Protein AF-A0ABD5W0Q1-F1 (afdb_monomer_lite)

Organism: NCBI:txid1510225

Structure (mmCIF, N/CA/C/O backbone):
data_AF-A0ABD5W0Q1-F1
#
_entry.id   AF-A0ABD5W0Q1-F1
#
loop_
_atom_site.group_PDB
_atom_site.id
_atom_site.type_symbol
_atom_site.label_atom_id
_atom_site.label_alt_id
_atom_site.label_comp_id
_atom_site.label_asym_id
_atom_site.label_entity_id
_atom_site.label_seq_id
_atom_site.pdbx_PDB_ins_code
_atom_site.Cartn_x
_atom_site.Cartn_y
_atom_site.Cartn_z
_atom_site.occupancy
_atom_site.B_iso_or_equiv
_atom_site.auth_seq_id
_atom_site.auth_comp_id
_atom_site.auth_asym_id
_atom_site.auth_atom_id
_atom_site.pdbx_PDB_model_num
ATOM 1 N N . MET A 1 1 ? -11.198 17.218 -4.254 1.00 59.28 1 MET A N 1
ATOM 2 C CA . MET A 1 1 ? -10.624 15.901 -4.579 1.00 59.28 1 MET A CA 1
ATOM 3 C C . MET A 1 1 ? -10.098 15.373 -3.265 1.00 59.28 1 MET A C 1
ATOM 5 O O . MET A 1 1 ? -9.272 16.059 -2.670 1.00 59.28 1 MET A O 1
ATOM 9 N N . ASP A 1 2 ? -10.682 14.296 -2.746 1.00 80.62 2 ASP A N 1
ATOM 10 C CA . ASP A 1 2 ? -10.322 13.792 -1.420 1.00 80.62 2 ASP A CA 1
ATOM 11 C C . ASP A 1 2 ? -8.892 13.246 -1.419 1.00 80.62 2 ASP A C 1
ATOM 13 O O . ASP A 1 2 ? -8.397 12.740 -2.429 1.00 80.62 2 ASP A O 1
ATOM 17 N N . VAL A 1 3 ? -8.215 13.342 -0.272 1.00 75.88 3 VAL A N 1
ATOM 18 C CA . VAL A 1 3 ? -6.840 12.839 -0.081 1.00 75.88 3 VAL A CA 1
ATOM 19 C C . VAL A 1 3 ? -6.741 11.347 -0.430 1.00 75.88 3 VAL A C 1
ATOM 21 O O . VAL A 1 3 ? -5.709 10.895 -0.934 1.00 75.88 3 VAL A O 1
ATOM 24 N N . ARG A 1 4 ? -7.837 10.603 -0.242 1.00 77.38 4 ARG A N 1
ATOM 25 C CA . ARG A 1 4 ? -8.007 9.208 -0.664 1.00 77.38 4 ARG A CA 1
ATOM 26 C C . ARG A 1 4 ? -7.828 9.035 -2.170 1.00 77.38 4 ARG A C 1
ATOM 28 O O . ARG A 1 4 ? -6.959 8.278 -2.597 1.00 77.38 4 ARG A O 1
ATOM 35 N N . ASP A 1 5 ? -8.608 9.766 -2.963 1.00 81.31 5 ASP A N 1
ATOM 36 C CA . ASP A 1 5 ? -8.630 9.631 -4.422 1.00 81.31 5 ASP A CA 1
ATOM 37 C C . ASP A 1 5 ? -7.262 9.990 -5.024 1.00 81.31 5 ASP A C 1
ATOM 39 O O . ASP A 1 5 ? -6.808 9.365 -5.983 1.00 81.31 5 ASP A O 1
ATOM 43 N N . ILE A 1 6 ? -6.569 10.958 -4.413 1.00 84.00 6 ILE A N 1
ATOM 44 C CA . ILE A 1 6 ? -5.209 11.360 -4.793 1.00 84.00 6 ILE A CA 1
ATOM 45 C C . ILE A 1 6 ? -4.195 10.259 -4.454 1.00 84.00 6 ILE A C 1
ATOM 47 O O . ILE A 1 6 ? -3.320 9.959 -5.264 1.00 84.00 6 ILE A O 1
ATOM 51 N N . SER A 1 7 ? -4.309 9.635 -3.280 1.00 85.38 7 SER A N 1
ATOM 52 C CA . SER A 1 7 ? -3.362 8.620 -2.801 1.00 85.38 7 SER A CA 1
ATOM 53 C C . SER A 1 7 ? -3.496 7.298 -3.564 1.00 85.38 7 SER A C 1
ATOM 55 O O . SER A 1 7 ? -2.510 6.784 -4.095 1.00 85.38 7 SER A O 1
ATOM 57 N N . ALA A 1 8 ? -4.718 6.773 -3.680 1.00 84.81 8 ALA A N 1
ATOM 58 C CA . ALA A 1 8 ? -4.995 5.550 -4.432 1.00 84.81 8 ALA A CA 1
ATOM 59 C C . ALA A 1 8 ? -4.746 5.745 -5.938 1.00 84.81 8 ALA A C 1
ATOM 61 O O . ALA A 1 8 ? -4.097 4.912 -6.577 1.00 84.81 8 ALA A O 1
ATOM 62 N N . GLY A 1 9 ? -5.164 6.895 -6.486 1.00 87.06 9 GLY A N 1
ATOM 63 C CA . GLY A 1 9 ? -4.848 7.290 -7.858 1.00 87.06 9 GLY A CA 1
ATOM 64 C C . GLY A 1 9 ? -3.342 7.431 -8.098 1.00 87.06 9 GLY A C 1
ATOM 65 O O . GLY A 1 9 ? -2.854 7.044 -9.157 1.00 87.06 9 GLY A O 1
ATOM 66 N N . GLY A 1 10 ? -2.587 7.899 -7.101 1.00 88.88 10 GLY A N 1
ATOM 67 C CA . GLY A 1 10 ? -1.128 7.979 -7.144 1.00 88.88 10 GLY A CA 1
ATOM 68 C C . GLY A 1 10 ? -0.456 6.610 -7.268 1.00 88.88 10 GLY A C 1
ATOM 69 O O . GLY A 1 10 ? 0.416 6.442 -8.117 1.00 88.88 10 GLY A O 1
ATOM 70 N N . ILE A 1 11 ? -0.890 5.613 -6.488 1.00 91.81 11 ILE A N 1
ATOM 71 C CA . ILE A 1 11 ? -0.365 4.236 -6.577 1.00 91.81 11 ILE A CA 1
ATOM 72 C C . ILE A 1 11 ? -0.711 3.615 -7.937 1.00 91.81 11 ILE A C 1
ATOM 74 O O . ILE A 1 11 ? 0.157 3.039 -8.594 1.00 91.81 11 ILE A O 1
ATOM 78 N N . MET A 1 12 ? -1.959 3.771 -8.390 1.00 93.12 12 MET A N 1
ATOM 79 C CA . MET A 1 12 ? -2.399 3.272 -9.695 1.00 93.12 12 MET A CA 1
ATOM 80 C C . MET A 1 12 ? -1.607 3.916 -10.842 1.00 93.12 12 MET A C 1
ATOM 82 O O . MET A 1 12 ? -1.119 3.217 -11.731 1.00 93.12 12 MET A O 1
ATOM 86 N N . GLY A 1 13 ? -1.448 5.242 -10.804 1.00 93.50 13 GLY A N 1
ATOM 87 C CA . GLY A 1 13 ? -0.690 6.007 -11.788 1.00 93.50 13 GLY A CA 1
ATOM 88 C C . GLY A 1 13 ? 0.789 5.630 -11.802 1.00 93.50 13 GLY A C 1
ATOM 89 O O . GLY A 1 13 ? 1.353 5.432 -12.875 1.00 93.50 13 GLY A O 1
ATOM 90 N N . ALA A 1 14 ? 1.405 5.447 -10.631 1.00 94.06 14 ALA A N 1
ATOM 91 C CA . ALA A 1 14 ? 2.777 4.959 -10.525 1.00 94.06 14 ALA A CA 1
ATOM 92 C C . ALA A 1 14 ? 2.925 3.553 -11.127 1.00 94.06 14 ALA A C 1
ATOM 94 O O . ALA A 1 14 ? 3.850 3.319 -11.900 1.00 94.06 14 ALA A O 1
ATOM 95 N N . GLY A 1 15 ? 1.986 2.641 -10.846 1.00 94.25 15 GLY A N 1
ATOM 96 C CA . GLY A 1 15 ? 1.948 1.312 -11.463 1.00 94.25 15 GLY A CA 1
ATOM 97 C C . GLY A 1 15 ? 1.867 1.381 -12.989 1.00 94.25 15 GLY A C 1
ATOM 98 O O . GLY A 1 15 ? 2.654 0.733 -13.673 1.00 94.25 15 GLY A O 1
ATOM 99 N N . PHE A 1 16 ? 0.985 2.226 -13.532 1.00 96.56 16 PHE A N 1
ATOM 100 C CA . PHE A 1 16 ? 0.864 2.437 -14.977 1.00 96.56 16 PHE A CA 1
ATOM 101 C C . PHE A 1 16 ? 2.153 2.992 -15.602 1.00 96.56 16 PHE A C 1
ATOM 103 O O . PHE A 1 16 ? 2.620 2.475 -16.616 1.00 96.56 16 PHE A O 1
ATOM 110 N N . VAL A 1 17 ? 2.761 4.009 -14.983 1.00 96.88 17 VAL A N 1
ATOM 111 C CA . VAL A 1 17 ? 4.040 4.573 -15.441 1.00 96.88 17 VAL A CA 1
ATOM 112 C C . VAL A 1 17 ? 5.128 3.502 -15.449 1.00 96.88 17 VAL A C 1
ATOM 114 O O . VAL A 1 17 ? 5.860 3.393 -16.430 1.00 96.88 17 VAL A O 1
ATOM 117 N N . LEU A 1 18 ? 5.207 2.672 -14.405 1.00 95.81 18 LEU A N 1
ATOM 118 C CA . LEU A 1 18 ? 6.163 1.570 -14.354 1.00 95.81 18 LEU A CA 1
ATOM 119 C C . LEU A 1 18 ? 5.901 0.535 -15.454 1.00 95.81 18 LEU A C 1
ATOM 121 O O . LEU A 1 18 ? 6.856 0.126 -16.098 1.00 95.81 18 LEU A O 1
ATOM 125 N N . VAL A 1 19 ? 4.646 0.173 -15.755 1.00 96.94 19 VAL A N 1
ATOM 126 C CA . VAL A 1 19 ? 4.335 -0.727 -16.887 1.00 96.94 19 VAL A CA 1
ATOM 127 C C . VAL A 1 19 ? 4.891 -0.167 -18.198 1.00 96.94 19 VAL A C 1
ATOM 129 O O . VAL A 1 19 ? 5.551 -0.890 -18.942 1.00 96.94 19 VAL A O 1
ATOM 132 N N . VAL A 1 20 ? 4.658 1.120 -18.477 1.00 96.38 20 VAL A N 1
ATOM 133 C CA . VAL A 1 20 ? 5.149 1.763 -19.706 1.00 96.38 20 VAL A CA 1
ATOM 134 C C . VAL A 1 20 ? 6.678 1.778 -19.745 1.00 96.38 20 VAL A C 1
ATOM 136 O O . VAL A 1 20 ? 7.261 1.423 -20.769 1.00 96.38 20 VAL A O 1
ATOM 139 N N . LEU A 1 21 ? 7.329 2.145 -18.637 1.00 94.94 21 LEU A N 1
ATOM 140 C CA . LEU A 1 21 ? 8.790 2.159 -18.538 1.00 94.94 21 LEU A CA 1
ATOM 141 C C . LEU A 1 21 ? 9.389 0.763 -18.729 1.00 94.94 21 LEU A C 1
ATOM 143 O O . LEU A 1 21 ? 10.364 0.629 -19.460 1.00 94.94 21 LEU A O 1
ATOM 147 N N . GLN A 1 22 ? 8.787 -0.264 -18.127 1.00 94.31 22 GLN A N 1
ATOM 148 C CA . GLN A 1 22 ? 9.254 -1.646 -18.217 1.00 94.31 22 GLN A CA 1
ATOM 149 C C . GLN A 1 22 ? 9.121 -2.201 -19.636 1.00 94.31 22 GLN A C 1
ATOM 151 O O . GLN A 1 22 ? 10.045 -2.830 -20.139 1.00 94.31 22 GLN A O 1
ATOM 156 N N . LEU A 1 23 ? 8.015 -1.920 -20.330 1.00 94.38 23 LEU A N 1
ATOM 157 C CA . LEU A 1 23 ? 7.862 -2.315 -21.733 1.00 94.38 23 LEU A CA 1
ATOM 158 C C . LEU A 1 23 ? 8.854 -1.587 -22.644 1.00 94.38 23 LEU A C 1
ATOM 160 O O . LEU A 1 23 ? 9.427 -2.200 -23.539 1.00 94.38 23 LEU A O 1
ATOM 164 N N . PHE A 1 24 ? 9.072 -0.293 -22.411 1.00 93.69 24 PHE A N 1
ATOM 165 C CA . PHE A 1 24 ? 10.030 0.490 -23.185 1.00 93.69 24 PHE A CA 1
ATOM 166 C C . PHE A 1 24 ? 11.466 -0.010 -22.990 1.00 93.69 24 PHE A C 1
ATOM 168 O O . PHE A 1 24 ? 12.176 -0.226 -23.971 1.00 93.69 24 PHE A O 1
ATOM 175 N N . GLN A 1 25 ? 11.870 -0.255 -21.741 1.00 90.19 25 GLN A N 1
ATOM 176 C CA . GLN A 1 25 ? 13.160 -0.862 -21.416 1.00 90.19 25 GLN A CA 1
ATOM 177 C C . GLN A 1 25 ? 13.288 -2.261 -22.019 1.00 90.19 25 GLN A C 1
ATOM 179 O O . GLN A 1 25 ? 14.284 -2.551 -22.673 1.00 90.19 25 GLN A O 1
ATOM 184 N N . GLY A 1 26 ? 12.258 -3.094 -21.881 1.00 89.31 26 GLY A N 1
ATOM 185 C CA . GLY A 1 26 ? 12.253 -4.433 -22.451 1.00 89.31 26 GLY A CA 1
ATOM 186 C C . GLY A 1 26 ? 12.471 -4.434 -23.956 1.00 89.31 26 GLY A C 1
ATOM 187 O O . GLY A 1 26 ? 13.249 -5.240 -24.436 1.00 89.31 26 GLY A O 1
ATOM 188 N N . VAL A 1 27 ? 11.861 -3.503 -24.700 1.00 90.44 27 VAL A N 1
ATOM 189 C CA . VAL A 1 27 ? 12.098 -3.368 -26.148 1.00 90.44 27 VAL A CA 1
ATOM 190 C C . VAL A 1 27 ? 13.530 -2.923 -26.450 1.00 90.44 27 VAL A C 1
ATOM 192 O O . VAL A 1 27 ? 14.158 -3.522 -27.315 1.00 90.44 27 VAL A O 1
ATOM 195 N N . GLN A 1 28 ? 14.071 -1.929 -25.734 1.00 88.75 28 GLN A N 1
ATOM 196 C CA . GLN A 1 28 ? 15.461 -1.485 -25.935 1.00 88.75 28 GLN A CA 1
ATOM 197 C C . GLN A 1 28 ? 16.479 -2.592 -25.664 1.00 88.75 28 GLN A C 1
ATOM 199 O O . GLN A 1 28 ? 17.505 -2.683 -26.330 1.00 88.75 28 GLN A O 1
ATOM 204 N N . GLN A 1 29 ? 16.195 -3.454 -24.693 1.00 84.38 29 GLN A N 1
ATOM 205 C CA . GLN A 1 29 ? 17.081 -4.552 -24.336 1.00 84.38 29 GLN A CA 1
ATOM 206 C C . GLN A 1 29 ? 17.188 -5.614 -25.442 1.00 84.38 29 GLN A C 1
ATOM 208 O O . GLN A 1 29 ? 18.151 -6.379 -25.466 1.00 84.38 29 GLN A O 1
ATOM 213 N N . LEU A 1 30 ? 16.234 -5.646 -26.378 1.00 87.38 30 LEU A N 1
ATOM 214 C CA . LEU A 1 30 ? 16.232 -6.584 -27.497 1.00 87.38 30 LEU A CA 1
ATOM 215 C C . LEU A 1 30 ? 17.135 -6.164 -28.662 1.00 87.38 30 LEU A C 1
ATOM 217 O O . LEU A 1 30 ? 17.409 -7.013 -29.506 1.00 87.38 30 LEU A O 1
ATOM 221 N N . ASP A 1 31 ? 17.646 -4.924 -28.702 1.00 84.00 31 ASP A N 1
ATOM 222 C CA . ASP A 1 31 ? 18.418 -4.374 -29.838 1.00 84.00 31 ASP A CA 1
ATOM 223 C C . ASP A 1 31 ? 19.759 -5.101 -30.126 1.00 84.00 31 ASP A C 1
ATOM 225 O O . ASP A 1 31 ? 20.466 -4.758 -31.073 1.00 84.00 31 ASP A O 1
ATOM 229 N N . GLY A 1 32 ? 20.108 -6.140 -29.357 1.00 78.19 32 GLY A N 1
ATOM 230 C CA . GLY A 1 32 ? 21.285 -6.994 -29.566 1.00 78.19 32 GLY A CA 1
ATOM 231 C C . GLY A 1 32 ? 21.007 -8.499 -29.654 1.00 78.19 32 GLY A C 1
ATOM 232 O O . GLY A 1 32 ? 21.962 -9.274 -29.704 1.00 78.19 32 GLY A O 1
ATOM 233 N N . PHE A 1 33 ? 19.741 -8.932 -29.657 1.00 85.81 33 PHE A N 1
ATOM 234 C CA . PHE A 1 33 ? 19.365 -10.351 -29.635 1.00 85.81 33 PHE A CA 1
ATOM 235 C C . PHE A 1 33 ? 18.536 -10.742 -30.861 1.00 85.81 33 PHE A C 1
ATOM 237 O O . PHE A 1 33 ? 17.635 -10.021 -31.281 1.00 85.81 33 PHE A O 1
ATOM 244 N N . GLU A 1 34 ? 18.793 -11.931 -31.408 1.00 88.12 34 GLU A N 1
ATOM 245 C CA . GLU A 1 34 ? 18.068 -12.471 -32.561 1.00 88.12 34 GLU A CA 1
ATOM 246 C C . GLU A 1 34 ? 17.470 -13.854 -32.256 1.00 88.12 34 GLU A C 1
ATOM 248 O O . GLU A 1 34 ? 17.936 -14.594 -31.389 1.00 88.12 34 GLU A O 1
ATOM 253 N N . GLY A 1 35 ? 16.425 -14.232 -32.998 1.00 87.62 35 GLY A N 1
ATOM 254 C CA . GLY A 1 35 ? 15.850 -15.577 -32.940 1.00 87.62 35 GLY A CA 1
ATOM 255 C C . GLY A 1 35 ? 15.263 -15.943 -31.572 1.00 87.62 35 GLY A C 1
ATOM 256 O O . GLY A 1 35 ? 14.443 -15.213 -31.018 1.00 87.62 35 GLY A O 1
ATOM 257 N N . THR A 1 36 ? 15.631 -17.114 -31.047 1.00 88.88 36 THR A N 1
ATOM 258 C CA . THR A 1 36 ? 15.076 -17.655 -29.793 1.00 88.88 36 THR A CA 1
ATOM 259 C C . THR A 1 36 ? 15.498 -16.852 -28.561 1.00 88.88 36 THR A C 1
ATOM 261 O O . THR A 1 36 ? 14.708 -16.729 -27.624 1.00 88.88 36 THR A O 1
ATOM 264 N N . ASP A 1 37 ? 16.699 -16.270 -28.570 1.00 87.62 37 ASP A N 1
ATOM 265 C CA . ASP A 1 37 ? 17.251 -15.548 -27.417 1.00 87.62 37 ASP A CA 1
ATOM 266 C C . ASP A 1 37 ? 16.431 -14.295 -27.090 1.00 87.62 37 ASP A C 1
ATOM 268 O O . ASP A 1 37 ? 16.224 -13.986 -25.919 1.00 87.62 37 ASP A O 1
ATOM 272 N N . LEU A 1 38 ? 15.846 -13.653 -28.107 1.00 89.88 38 LEU A N 1
ATOM 273 C CA . LEU A 1 38 ? 14.935 -12.515 -27.950 1.00 89.88 38 LEU A CA 1
ATOM 274 C C . LEU A 1 38 ? 13.750 -12.857 -27.036 1.00 89.88 38 LEU A C 1
ATOM 276 O O . LEU A 1 38 ? 13.422 -12.106 -26.116 1.00 89.88 38 LEU A O 1
ATOM 280 N N . TYR A 1 39 ? 13.118 -14.013 -27.258 1.00 88.88 39 TYR A N 1
ATOM 281 C CA . TYR A 1 39 ? 11.972 -14.438 -26.454 1.00 88.88 39 TYR A CA 1
ATOM 282 C C . TYR A 1 39 ? 12.376 -14.780 -25.021 1.00 88.88 39 TYR A C 1
ATOM 284 O O . TYR A 1 39 ? 11.622 -14.489 -24.093 1.00 88.88 39 TYR A O 1
ATOM 292 N N . VAL A 1 40 ? 13.552 -15.386 -24.834 1.00 90.88 40 VAL A N 1
ATOM 293 C CA . VAL A 1 40 ? 14.053 -15.766 -23.507 1.00 90.88 40 VAL A CA 1
ATOM 294 C C . VAL A 1 40 ? 14.403 -14.525 -22.690 1.00 90.88 40 VAL A C 1
ATOM 296 O O . VAL A 1 40 ? 13.935 -14.408 -21.559 1.00 90.88 40 VAL A O 1
ATOM 299 N N . VAL A 1 41 ? 15.152 -13.579 -23.265 1.00 89.00 41 VAL A N 1
ATOM 300 C CA . VAL A 1 41 ? 15.537 -12.328 -22.591 1.00 89.00 41 VAL A CA 1
ATOM 301 C C . VAL A 1 41 ? 14.295 -11.538 -22.191 1.00 89.00 41 VAL A C 1
ATOM 303 O O . VAL A 1 41 ? 14.140 -11.197 -21.022 1.00 89.00 41 VAL A O 1
ATOM 306 N N . PHE A 1 42 ? 13.341 -11.343 -23.105 1.00 90.44 42 PHE A N 1
ATOM 307 C CA . PHE A 1 42 ? 12.103 -10.635 -22.777 1.00 90.44 42 PHE A CA 1
ATOM 308 C C . PHE A 1 42 ? 11.298 -11.344 -21.673 1.00 90.44 42 PHE A C 1
ATOM 310 O O . PHE A 1 42 ? 10.817 -10.713 -20.727 1.00 90.44 42 PHE A O 1
ATOM 317 N N . ALA A 1 43 ? 11.153 -12.670 -21.765 1.00 92.75 43 ALA A N 1
ATOM 318 C CA . ALA A 1 43 ? 10.376 -13.446 -20.803 1.00 92.75 43 ALA A CA 1
ATOM 319 C C . ALA A 1 43 ? 11.006 -13.482 -19.403 1.00 92.75 43 ALA A C 1
ATOM 321 O O . ALA A 1 43 ? 10.276 -13.573 -18.418 1.00 92.75 43 ALA A O 1
ATOM 322 N N . VAL A 1 44 ? 12.335 -13.427 -19.299 1.00 91.81 44 VAL A N 1
ATOM 323 C CA . VAL A 1 44 ? 13.048 -13.533 -18.019 1.00 91.81 44 VAL A CA 1
ATOM 324 C C . VAL A 1 44 ? 13.337 -12.161 -17.417 1.00 91.81 44 VAL A C 1
ATOM 326 O O . VAL A 1 44 ? 13.180 -11.984 -16.212 1.00 91.81 44 VAL A O 1
ATOM 329 N N . GLU A 1 45 ? 13.725 -11.184 -18.232 1.00 88.50 45 GLU A N 1
ATOM 330 C CA . GLU A 1 45 ? 14.241 -9.902 -17.743 1.00 88.50 45 GLU A CA 1
ATOM 331 C C . GLU A 1 45 ? 13.214 -8.772 -17.785 1.00 88.50 45 GLU A C 1
ATOM 333 O O . GLU A 1 45 ? 13.341 -7.819 -17.024 1.00 88.50 45 GLU A O 1
ATOM 338 N N . THR A 1 46 ? 12.163 -8.879 -18.604 1.00 92.19 46 THR A N 1
ATOM 339 C CA . THR A 1 46 ? 11.116 -7.847 -18.711 1.00 92.19 46 THR A CA 1
ATOM 340 C C . THR A 1 46 ? 9.798 -8.300 -18.090 1.00 92.19 46 THR A C 1
ATOM 342 O O . THR A 1 46 ? 9.203 -7.597 -17.268 1.00 92.19 46 THR A O 1
ATOM 345 N N . LEU A 1 47 ? 9.321 -9.488 -18.469 1.00 94.94 47 LEU A N 1
ATOM 346 C CA . LEU A 1 47 ? 7.973 -9.947 -18.132 1.00 94.94 47 LEU A CA 1
ATOM 347 C C . LEU A 1 47 ? 7.682 -9.985 -16.618 1.00 94.94 47 LEU A C 1
ATOM 349 O O . LEU A 1 47 ? 6.608 -9.517 -16.232 1.00 94.94 47 LEU A O 1
ATOM 353 N N . PRO A 1 48 ? 8.590 -10.447 -15.731 1.00 96.25 48 PRO A N 1
ATOM 354 C CA . PRO A 1 48 ? 8.326 -10.442 -14.293 1.00 96.25 48 PRO A CA 1
ATOM 355 C C . PRO A 1 48 ? 8.086 -9.033 -13.742 1.00 96.25 48 PRO A C 1
ATOM 357 O O . PRO A 1 48 ? 7.182 -8.832 -12.932 1.00 96.25 48 PRO A O 1
ATOM 360 N N . PHE A 1 49 ? 8.844 -8.040 -14.210 1.00 95.44 49 PHE A N 1
ATOM 361 C CA . PHE A 1 49 ? 8.700 -6.664 -13.744 1.00 95.44 49 PHE A CA 1
ATOM 362 C C . PHE A 1 49 ? 7.442 -6.001 -14.295 1.00 95.44 49 PHE A C 1
ATOM 364 O O . PHE A 1 49 ? 6.755 -5.314 -13.544 1.00 95.44 49 PHE A O 1
ATOM 371 N N . VAL A 1 50 ? 7.065 -6.285 -15.546 1.00 96.56 50 VAL A N 1
ATOM 372 C CA . VAL A 1 50 ? 5.764 -5.863 -16.093 1.00 96.56 50 VAL A CA 1
ATOM 373 C C . VAL A 1 50 ? 4.621 -6.439 -15.256 1.00 96.56 50 VAL A C 1
ATOM 375 O O . VAL A 1 50 ? 3.694 -5.712 -14.905 1.00 96.56 50 VAL A O 1
ATOM 378 N N . VAL A 1 51 ? 4.697 -7.716 -14.867 1.00 97.88 51 VAL A N 1
ATOM 379 C CA . VAL A 1 51 ? 3.700 -8.351 -13.987 1.00 97.88 51 VAL A CA 1
ATOM 380 C C . VAL A 1 51 ? 3.644 -7.672 -12.619 1.00 97.88 51 VAL A C 1
ATOM 382 O O . VAL A 1 51 ? 2.550 -7.390 -12.132 1.00 97.88 51 VAL A O 1
ATOM 385 N N . ILE A 1 52 ? 4.789 -7.342 -12.019 1.00 97.25 52 ILE A N 1
ATOM 386 C CA . ILE A 1 52 ? 4.853 -6.598 -10.751 1.00 97.25 52 ILE A CA 1
ATOM 387 C C . ILE A 1 52 ? 4.218 -5.206 -10.893 1.00 97.25 52 ILE A C 1
ATOM 389 O O . ILE A 1 52 ? 3.427 -4.798 -10.041 1.00 97.25 52 ILE A O 1
ATOM 393 N N . SER A 1 53 ? 4.515 -4.478 -11.970 1.00 96.38 53 SER A N 1
ATOM 394 C CA . SER A 1 53 ? 3.936 -3.154 -12.225 1.00 96.38 53 SER A CA 1
ATOM 395 C C . SER A 1 53 ? 2.428 -3.220 -12.484 1.00 96.38 53 SER A C 1
ATOM 397 O O . SER A 1 53 ? 1.680 -2.379 -11.982 1.00 96.38 53 SER A O 1
ATOM 399 N N . MET A 1 54 ? 1.952 -4.248 -13.193 1.00 97.44 54 MET A N 1
ATOM 400 C CA . MET A 1 54 ? 0.520 -4.510 -13.361 1.00 97.44 54 MET A CA 1
ATOM 401 C C . MET A 1 54 ? -0.150 -4.855 -12.029 1.00 97.44 54 MET A C 1
ATOM 403 O O . MET A 1 54 ? -1.252 -4.381 -11.766 1.00 97.44 54 MET A O 1
ATOM 407 N N . ALA A 1 55 ? 0.512 -5.627 -11.164 1.00 96.75 55 ALA A N 1
ATOM 408 C CA . ALA A 1 55 ? 0.011 -5.919 -9.826 1.00 96.75 55 ALA A CA 1
ATOM 409 C C . ALA A 1 55 ? -0.112 -4.639 -8.986 1.00 96.75 55 ALA A C 1
ATOM 411 O O . ALA A 1 55 ? -1.141 -4.427 -8.351 1.00 96.75 55 ALA A O 1
ATOM 412 N N . LEU A 1 56 ? 0.878 -3.742 -9.038 1.00 95.56 56 LEU A N 1
ATOM 413 C CA . LEU A 1 56 ? 0.802 -2.418 -8.409 1.00 95.56 56 LEU A CA 1
ATOM 414 C C . LEU A 1 56 ? -0.365 -1.584 -8.943 1.00 95.56 56 LEU A C 1
ATOM 416 O O . LEU A 1 56 ? -1.116 -1.001 -8.162 1.00 95.56 56 LEU A O 1
ATOM 420 N N . MET A 1 57 ? -0.544 -1.551 -10.264 1.00 95.38 57 MET A N 1
ATOM 421 C CA . MET A 1 57 ? -1.654 -0.845 -10.904 1.00 95.38 57 MET A CA 1
ATOM 422 C C . MET A 1 57 ? -3.010 -1.414 -10.459 1.00 95.38 57 MET A C 1
ATOM 424 O O . MET A 1 57 ? -3.918 -0.653 -10.122 1.00 95.38 57 MET A O 1
ATOM 428 N N . TYR A 1 58 ? -3.132 -2.743 -10.400 1.00 95.06 58 TYR A N 1
ATOM 429 C CA . TYR A 1 58 ? -4.321 -3.432 -9.904 1.00 95.06 58 TYR A CA 1
ATOM 430 C C . TYR A 1 58 ? -4.593 -3.107 -8.433 1.00 95.06 58 TYR A C 1
ATOM 432 O O . TYR A 1 58 ? -5.718 -2.756 -8.090 1.00 95.06 58 TYR A O 1
ATOM 440 N N . VAL A 1 59 ? -3.572 -3.153 -7.572 1.00 93.31 59 VAL A N 1
ATOM 441 C CA . VAL A 1 59 ? -3.700 -2.798 -6.150 1.00 93.31 59 VAL A CA 1
ATOM 442 C C . VAL A 1 59 ? -4.125 -1.340 -5.986 1.00 93.31 59 VAL A C 1
ATOM 444 O O . VAL A 1 59 ? -5.010 -1.062 -5.185 1.00 93.31 59 VAL A O 1
ATOM 447 N N . GLY A 1 60 ? -3.569 -0.417 -6.774 1.00 90.62 60 GLY A N 1
ATOM 448 C CA . GLY A 1 60 ? -4.004 0.981 -6.785 1.00 90.62 60 GLY A CA 1
ATOM 449 C C . GLY A 1 60 ? -5.479 1.132 -7.173 1.00 90.62 60 GLY A C 1
ATOM 450 O O . GLY A 1 60 ? -6.223 1.834 -6.496 1.00 90.62 60 GLY A O 1
ATOM 451 N N . SER A 1 61 ? -5.931 0.414 -8.207 1.00 91.88 61 SER A N 1
ATOM 452 C CA . SER A 1 61 ? -7.345 0.390 -8.612 1.00 91.88 61 SER A CA 1
ATOM 453 C C . SER A 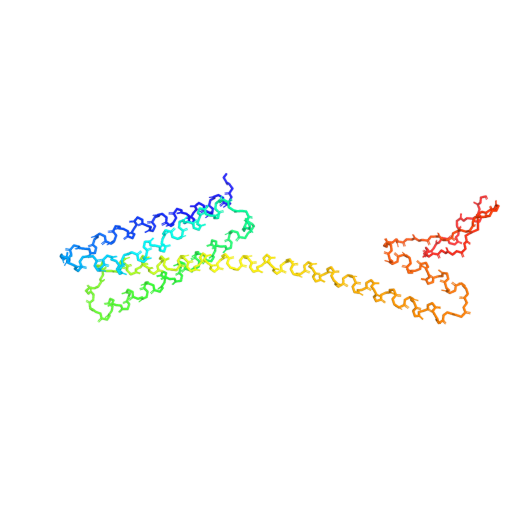1 61 ? -8.254 -0.258 -7.560 1.00 91.88 61 SER A C 1
ATOM 455 O O . SER A 1 61 ? -9.398 0.164 -7.385 1.00 91.88 61 SER A O 1
ATOM 457 N N . TRP A 1 62 ? -7.773 -1.288 -6.866 1.00 91.69 62 TRP A N 1
ATOM 458 C CA . TRP A 1 62 ? -8.500 -1.942 -5.782 1.00 91.69 62 TRP A CA 1
ATOM 459 C C . TRP A 1 62 ? -8.648 -1.005 -4.577 1.00 91.69 62 TRP A C 1
ATOM 461 O O . TRP A 1 62 ? -9.753 -0.832 -4.077 1.00 91.69 62 TRP A O 1
ATOM 471 N N . LEU A 1 63 ? -7.579 -0.305 -4.186 1.00 88.19 63 LEU A N 1
ATOM 472 C CA . LEU A 1 63 ? -7.621 0.727 -3.141 1.00 88.19 63 LEU A CA 1
ATOM 473 C C . LEU A 1 63 ? -8.498 1.924 -3.524 1.00 88.19 63 LEU A C 1
ATOM 475 O O . LEU A 1 63 ? -9.042 2.587 -2.654 1.00 88.19 63 LEU A O 1
ATOM 479 N N . PHE A 1 64 ? -8.648 2.207 -4.817 1.00 85.69 64 PHE A N 1
ATOM 480 C CA . PHE A 1 64 ? -9.546 3.260 -5.288 1.00 85.69 64 PHE A CA 1
ATOM 481 C C . PHE A 1 64 ? -11.031 2.875 -5.157 1.00 85.69 64 PHE A C 1
ATOM 483 O O . PHE A 1 64 ? -11.893 3.748 -5.110 1.00 85.69 64 PHE A O 1
ATOM 490 N N . THR A 1 65 ? -11.343 1.575 -5.123 1.00 85.75 65 THR A N 1
ATOM 491 C CA . THR A 1 65 ? -12.725 1.060 -5.114 1.00 85.75 65 THR A CA 1
ATOM 492 C C . THR A 1 65 ? -13.161 0.460 -3.775 1.00 85.75 65 THR A C 1
ATOM 49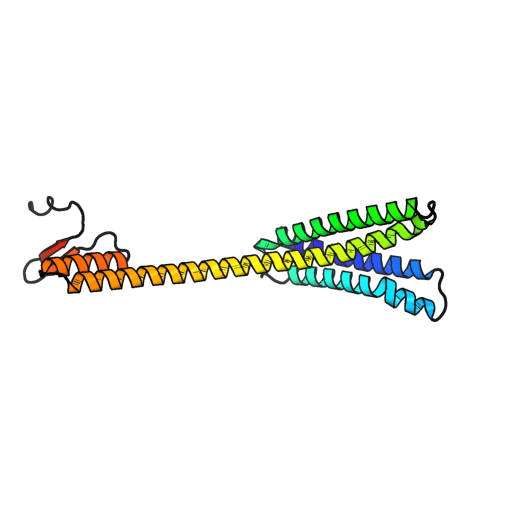4 O O . THR A 1 65 ? -14.362 0.386 -3.523 1.00 85.75 65 THR A O 1
ATOM 497 N N . GLY A 1 66 ? -12.229 0.039 -2.915 1.00 78.88 66 GLY A N 1
ATOM 498 C CA . GLY A 1 66 ? -12.507 -0.555 -1.603 1.00 78.88 66 GLY A CA 1
ATOM 499 C C . GLY A 1 66 ? -12.317 0.421 -0.439 1.00 78.88 66 GLY A C 1
ATOM 500 O O . GLY A 1 66 ? -11.365 1.188 -0.441 1.00 78.88 66 GLY A O 1
ATOM 501 N N . SER A 1 67 ? -13.186 0.345 0.577 1.00 74.19 67 SER A N 1
ATOM 502 C CA . SER A 1 67 ? -13.205 1.265 1.731 1.00 74.19 67 SER A CA 1
ATOM 503 C C . SER A 1 67 ? -12.538 0.728 3.007 1.00 74.19 67 SER A C 1
ATOM 505 O O . SER A 1 67 ? -12.540 1.402 4.031 1.00 74.19 67 SER A O 1
ATOM 507 N N . GLU A 1 68 ? -12.002 -0.499 2.997 1.00 77.62 68 GLU A N 1
ATOM 508 C CA . GLU A 1 68 ? -11.475 -1.160 4.210 1.00 77.62 68 GLU A CA 1
ATOM 509 C C . GLU A 1 68 ? -10.286 -0.430 4.851 1.00 77.62 68 GLU A C 1
ATOM 511 O O . GLU A 1 68 ? -10.019 -0.623 6.032 1.00 77.62 68 GLU A O 1
ATOM 516 N N . VAL A 1 69 ? -9.537 0.361 4.078 1.00 79.62 69 VAL A N 1
ATOM 517 C CA . VAL A 1 69 ? -8.247 0.935 4.501 1.00 79.62 69 VAL A CA 1
ATOM 518 C C . VAL A 1 69 ? -8.258 2.467 4.428 1.00 79.62 69 VAL A C 1
ATOM 520 O O . VAL A 1 69 ? -7.208 3.090 4.540 1.00 79.62 69 VAL A O 1
ATOM 523 N N . ASP A 1 70 ? -9.428 3.091 4.263 1.00 82.94 70 ASP A N 1
ATOM 524 C CA . ASP A 1 70 ? -9.566 4.528 3.968 1.00 82.94 70 ASP A CA 1
ATOM 525 C C . ASP A 1 70 ? -8.806 5.427 4.958 1.00 82.94 70 ASP A C 1
ATOM 527 O O . ASP A 1 70 ? -8.022 6.282 4.536 1.00 82.94 70 ASP A O 1
ATOM 531 N N . ASP A 1 71 ? -8.935 5.171 6.261 1.00 85.50 71 ASP A N 1
ATOM 532 C CA . ASP A 1 71 ? -8.270 5.967 7.303 1.00 85.50 71 ASP A CA 1
ATOM 533 C C . ASP A 1 71 ? -6.753 5.709 7.400 1.00 85.50 71 ASP A C 1
ATOM 535 O O . ASP A 1 71 ? -5.996 6.539 7.907 1.00 85.50 71 ASP A O 1
ATOM 539 N N . GLU A 1 72 ? -6.280 4.573 6.885 1.00 88.94 72 GLU A N 1
ATOM 540 C CA . GLU A 1 72 ? -4.881 4.138 6.971 1.00 88.94 72 GLU A CA 1
ATOM 541 C C . GLU A 1 72 ? -4.139 4.270 5.617 1.00 88.94 72 GLU A C 1
ATOM 543 O O . GLU A 1 72 ? -2.940 3.992 5.526 1.00 88.94 72 GLU A O 1
ATOM 548 N N . LEU A 1 73 ? -4.796 4.760 4.555 1.00 88.81 73 LEU A N 1
ATOM 549 C CA . LEU A 1 73 ? -4.198 4.977 3.226 1.00 88.81 73 LEU A CA 1
ATOM 550 C C . LEU A 1 73 ? -2.913 5.832 3.241 1.00 88.81 73 LEU A C 1
ATOM 552 O O . LEU A 1 73 ? -1.942 5.451 2.578 1.00 88.81 73 LEU A O 1
ATOM 556 N N . PRO A 1 74 ? -2.834 6.953 3.993 1.00 89.81 74 PRO A N 1
ATOM 557 C CA . PRO A 1 74 ? -1.608 7.750 4.075 1.00 89.81 74 PRO A CA 1
ATOM 558 C C . PRO A 1 74 ? -0.404 6.946 4.578 1.00 89.81 74 PRO A C 1
ATOM 560 O O . PRO A 1 74 ? 0.734 7.189 4.175 1.00 89.81 74 PRO A O 1
ATOM 563 N N . ARG A 1 75 ? -0.646 5.948 5.432 1.00 90.50 75 ARG A N 1
ATOM 564 C CA . ARG A 1 75 ? 0.386 5.058 5.963 1.00 90.50 75 ARG A CA 1
ATOM 565 C C . ARG A 1 75 ? 0.834 4.032 4.923 1.00 90.50 75 ARG A C 1
ATOM 567 O O . ARG A 1 75 ? 2.032 3.769 4.831 1.00 90.50 75 ARG A O 1
ATOM 574 N N . VAL A 1 76 ? -0.076 3.534 4.082 1.00 93.94 76 VAL A N 1
ATOM 575 C CA . VAL A 1 76 ? 0.284 2.713 2.910 1.00 93.94 76 VAL A CA 1
ATOM 576 C C . VAL A 1 76 ? 1.203 3.496 1.968 1.00 93.94 76 VAL A C 1
ATOM 578 O O . VAL A 1 76 ? 2.247 2.988 1.558 1.00 93.94 76 VAL A O 1
ATOM 581 N N . VAL A 1 77 ? 0.869 4.760 1.684 1.00 93.62 77 VAL A N 1
ATOM 582 C CA . VAL A 1 77 ? 1.704 5.648 0.856 1.00 93.62 77 VAL A CA 1
ATOM 583 C C . VAL A 1 77 ? 3.062 5.911 1.509 1.00 93.62 77 VAL A C 1
ATOM 585 O O . VAL A 1 77 ? 4.078 5.881 0.819 1.00 93.62 77 VAL A O 1
ATOM 588 N N . ALA A 1 78 ? 3.114 6.116 2.827 1.00 95.12 78 ALA A N 1
ATOM 589 C CA . ALA A 1 78 ? 4.374 6.306 3.545 1.00 95.12 78 ALA A CA 1
ATOM 590 C C . ALA A 1 78 ? 5.290 5.071 3.452 1.00 95.12 78 ALA A C 1
ATOM 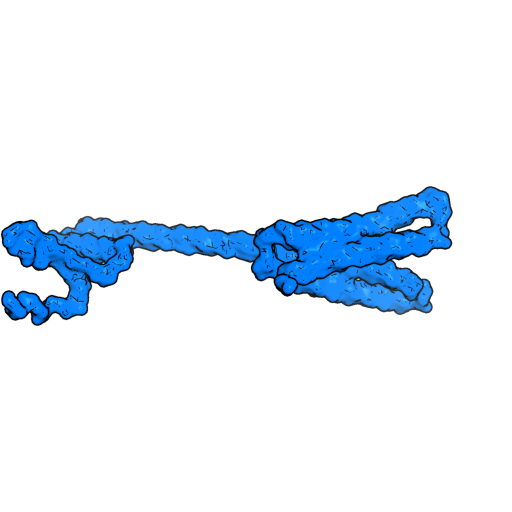592 O O . ALA A 1 78 ? 6.487 5.216 3.199 1.00 95.12 78 ALA A O 1
ATOM 593 N N . TRP A 1 79 ? 4.738 3.861 3.586 1.00 97.31 79 TRP A N 1
ATOM 594 C CA . TRP A 1 79 ? 5.487 2.613 3.403 1.00 97.31 79 TRP A CA 1
ATOM 595 C C . TRP A 1 79 ? 5.965 2.416 1.961 1.00 97.31 79 TRP A C 1
ATOM 597 O O . TRP A 1 79 ? 7.109 2.005 1.742 1.00 97.31 79 TRP A O 1
ATOM 607 N N . ALA A 1 80 ? 5.129 2.756 0.978 1.00 95.56 80 ALA A N 1
ATOM 608 C CA . ALA A 1 80 ? 5.508 2.739 -0.431 1.00 95.56 80 ALA A CA 1
ATOM 609 C C . ALA A 1 80 ? 6.655 3.724 -0.714 1.00 95.56 80 ALA A C 1
ATOM 611 O O . ALA A 1 80 ? 7.676 3.333 -1.277 1.00 95.56 80 ALA A O 1
ATOM 612 N N . ALA A 1 81 ? 6.535 4.973 -0.258 1.00 96.25 81 ALA A N 1
ATOM 613 C CA . ALA A 1 81 ? 7.560 6.001 -0.416 1.00 96.25 81 ALA A CA 1
ATOM 614 C C . ALA A 1 81 ? 8.875 5.617 0.282 1.00 96.25 81 ALA A C 1
ATOM 616 O O . ALA A 1 81 ? 9.945 5.729 -0.316 1.00 96.25 81 ALA A O 1
ATOM 617 N N . GLY A 1 82 ? 8.800 5.107 1.515 1.00 97.50 82 GLY A N 1
ATOM 618 C CA . GLY A 1 82 ? 9.963 4.624 2.259 1.00 97.50 82 GLY A CA 1
ATOM 619 C C . GLY A 1 82 ? 10.671 3.470 1.551 1.00 97.50 82 GLY A C 1
ATOM 620 O O . GLY A 1 82 ? 11.897 3.457 1.461 1.00 97.50 82 GLY A O 1
ATOM 621 N N . SER A 1 83 ? 9.910 2.539 0.973 1.00 97.12 83 SER A N 1
ATOM 622 C CA . SER A 1 83 ? 10.479 1.404 0.238 1.00 97.12 83 SER A CA 1
ATOM 623 C C . SER A 1 83 ? 11.083 1.828 -1.098 1.00 97.12 83 SER A C 1
ATOM 625 O O . SER A 1 83 ? 12.179 1.387 -1.428 1.00 97.12 83 SER A O 1
ATOM 627 N N . VAL A 1 84 ? 10.448 2.740 -1.839 1.00 97.00 84 VAL A N 1
ATOM 628 C CA . VAL A 1 84 ? 11.039 3.331 -3.052 1.00 97.00 84 VAL A CA 1
ATOM 629 C C . VAL A 1 84 ? 12.346 4.055 -2.727 1.00 97.00 84 VAL A C 1
ATOM 631 O O . VAL A 1 84 ? 13.332 3.868 -3.435 1.00 97.00 84 VAL A O 1
ATOM 634 N N . ALA A 1 85 ? 12.397 4.829 -1.640 1.00 97.69 85 ALA A N 1
ATOM 635 C CA . ALA A 1 85 ? 13.618 5.507 -1.210 1.00 97.69 85 ALA A CA 1
ATOM 636 C C . ALA A 1 85 ? 14.726 4.514 -0.820 1.00 97.69 85 ALA A C 1
ATOM 638 O O . ALA A 1 85 ? 15.883 4.689 -1.211 1.00 97.69 85 ALA A O 1
ATOM 639 N N . LEU A 1 86 ? 14.378 3.447 -0.094 1.00 98.00 86 LEU A N 1
ATOM 640 C CA . LEU A 1 86 ? 15.311 2.392 0.296 1.00 98.00 86 LEU A CA 1
ATOM 641 C C . LEU A 1 86 ? 15.872 1.659 -0.930 1.00 98.00 86 LEU A C 1
ATOM 643 O O . LEU A 1 86 ? 17.087 1.574 -1.096 1.00 98.00 86 LEU A O 1
ATOM 647 N N . PHE A 1 87 ? 15.006 1.163 -1.811 1.00 97.44 87 PHE A N 1
ATOM 648 C CA . PHE A 1 87 ? 15.419 0.417 -2.999 1.00 97.44 87 PHE A CA 1
ATOM 649 C C . PHE A 1 87 ? 16.103 1.305 -4.040 1.00 97.44 87 PHE A C 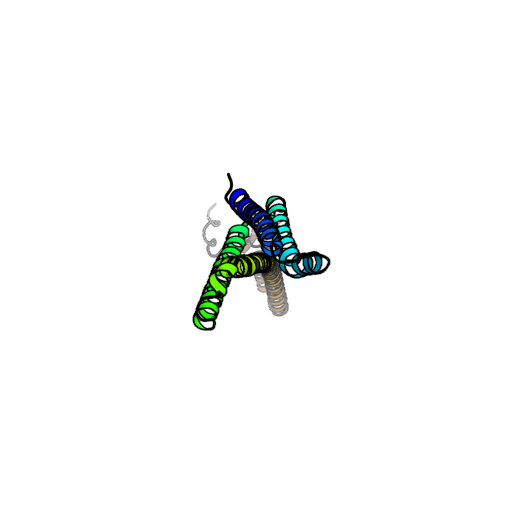1
ATOM 651 O O . PHE A 1 87 ? 17.054 0.863 -4.675 1.00 97.44 87 PHE A O 1
ATOM 658 N N . GLY A 1 88 ? 15.696 2.567 -4.173 1.00 95.69 88 GLY A N 1
ATOM 659 C CA . GLY A 1 88 ? 16.407 3.553 -4.986 1.00 95.69 88 GLY A CA 1
ATOM 660 C C . GLY A 1 88 ? 17.827 3.794 -4.470 1.00 95.69 88 GLY A C 1
ATOM 661 O O . GLY A 1 88 ? 18.772 3.837 -5.255 1.00 95.69 88 GLY A O 1
ATOM 662 N N . SER A 1 89 ? 18.000 3.859 -3.147 1.00 96.88 89 SER A N 1
ATOM 663 C CA . SER A 1 89 ? 19.321 3.980 -2.516 1.00 96.88 89 SER A CA 1
ATOM 664 C C . SER A 1 89 ? 20.174 2.730 -2.746 1.00 96.88 89 SER A C 1
ATOM 666 O O . SER A 1 89 ? 21.348 2.842 -3.093 1.00 96.88 89 SER A O 1
ATOM 668 N N . LEU A 1 90 ? 19.584 1.537 -2.621 1.00 96.81 90 LEU A N 1
ATOM 669 C CA . LEU A 1 90 ? 20.254 0.274 -2.947 1.00 96.81 90 LEU A CA 1
ATOM 670 C C . LEU A 1 90 ? 20.658 0.213 -4.424 1.00 96.81 90 LEU A C 1
ATOM 672 O O . LEU A 1 90 ? 21.775 -0.192 -4.727 1.00 96.81 90 LEU A O 1
ATOM 676 N N . ALA A 1 91 ? 19.800 0.666 -5.336 1.00 93.75 91 ALA A N 1
ATOM 677 C CA . ALA A 1 91 ? 20.117 0.712 -6.756 1.00 93.75 91 ALA A CA 1
ATOM 678 C C . ALA A 1 91 ? 21.261 1.682 -7.057 1.00 93.75 91 ALA A C 1
ATOM 680 O O . ALA A 1 91 ? 22.181 1.328 -7.789 1.00 93.75 91 ALA A O 1
ATOM 681 N N . ALA A 1 92 ? 21.249 2.874 -6.454 1.00 92.25 92 ALA A N 1
ATOM 682 C CA . ALA A 1 92 ? 22.332 3.840 -6.594 1.00 92.25 92 ALA A CA 1
ATOM 683 C C . ALA A 1 92 ? 23.668 3.269 -6.091 1.00 92.25 92 ALA A C 1
ATOM 685 O O . ALA A 1 92 ? 24.687 3.402 -6.767 1.00 92.25 92 ALA A O 1
ATOM 686 N N . LEU A 1 93 ? 23.657 2.580 -4.943 1.00 93.19 93 LEU A N 1
ATOM 687 C CA . LEU A 1 93 ? 24.836 1.900 -4.405 1.00 93.19 93 LEU A CA 1
ATOM 688 C C . LEU A 1 93 ? 25.318 0.766 -5.316 1.00 93.19 93 LEU A C 1
ATOM 690 O O . LEU A 1 93 ? 26.521 0.648 -5.541 1.00 93.19 93 LEU A O 1
ATOM 694 N N . LEU A 1 94 ? 24.407 -0.044 -5.864 1.00 91.69 94 LEU A N 1
ATOM 695 C CA . LEU A 1 94 ? 24.751 -1.125 -6.792 1.00 91.69 94 LEU A CA 1
ATOM 696 C C . LEU A 1 94 ? 25.371 -0.581 -8.080 1.00 91.69 94 LEU A C 1
ATOM 698 O O . LEU A 1 94 ? 26.442 -1.036 -8.471 1.00 91.69 94 LEU A O 1
ATOM 702 N N . VAL A 1 95 ? 24.746 0.421 -8.703 1.00 90.56 95 VAL A N 1
ATOM 703 C CA . VAL A 1 95 ? 25.272 1.076 -9.910 1.00 90.56 95 VAL A CA 1
ATOM 704 C C . VAL A 1 95 ? 26.642 1.686 -9.635 1.00 90.56 95 VAL A C 1
ATOM 706 O O . VAL A 1 95 ? 27.574 1.469 -10.404 1.00 90.56 95 VAL A O 1
ATOM 709 N N . PHE A 1 96 ? 26.799 2.399 -8.518 1.00 89.50 96 PHE A N 1
ATOM 710 C CA . PHE A 1 96 ? 28.088 2.964 -8.127 1.00 89.50 96 PHE A CA 1
ATOM 711 C C . PHE A 1 96 ? 29.152 1.877 -7.923 1.00 89.50 96 PHE A C 1
ATOM 713 O O . PHE A 1 96 ? 30.274 2.012 -8.409 1.00 89.50 96 PHE A O 1
ATOM 720 N N . SER A 1 97 ? 28.802 0.777 -7.253 1.00 87.31 97 SER A N 1
ATOM 721 C CA . SER A 1 97 ? 29.714 -0.349 -7.042 1.00 87.31 97 SER A CA 1
ATOM 722 C C . SER A 1 97 ? 30.151 -0.972 -8.368 1.00 87.31 97 SER A C 1
ATOM 724 O O . SER A 1 97 ? 31.342 -1.190 -8.569 1.00 87.31 97 SER A O 1
ATOM 726 N N . LEU A 1 98 ? 29.214 -1.225 -9.286 1.00 86.12 98 LEU A N 1
ATOM 727 C CA . LEU A 1 98 ? 29.509 -1.790 -10.606 1.00 86.12 98 LEU A CA 1
ATOM 728 C C . LEU A 1 98 ? 30.382 -0.849 -11.438 1.00 86.12 98 LEU A C 1
ATOM 730 O O . LEU A 1 98 ? 31.352 -1.296 -12.048 1.00 86.12 98 LEU A O 1
ATOM 734 N N . GLN A 1 99 ? 30.096 0.452 -11.395 1.00 85.44 99 GLN A N 1
ATOM 735 C CA . GLN A 1 99 ? 30.882 1.479 -12.071 1.00 85.44 99 GLN A CA 1
ATOM 736 C C . GLN A 1 99 ? 32.345 1.473 -11.608 1.00 85.44 99 GLN A C 1
ATOM 738 O O . GLN A 1 99 ? 33.258 1.541 -12.431 1.00 85.44 99 GLN A O 1
ATOM 743 N N . VAL A 1 100 ? 32.573 1.376 -10.295 1.00 85.81 100 VAL A N 1
ATOM 744 C CA . VAL A 1 100 ? 33.918 1.342 -9.702 1.00 85.81 100 VAL A CA 1
ATOM 745 C C . VAL A 1 100 ? 34.642 0.033 -10.026 1.00 85.81 100 VAL A C 1
ATOM 747 O O . VAL A 1 100 ? 35.837 0.052 -10.308 1.00 85.81 100 VAL A O 1
ATOM 750 N N . THR A 1 101 ? 33.944 -1.106 -9.994 1.00 83.94 101 THR A N 1
ATOM 751 C CA . THR A 1 101 ? 34.553 -2.428 -10.221 1.00 83.94 101 THR A CA 1
ATOM 752 C C . THR A 1 101 ? 34.862 -2.707 -11.694 1.00 83.94 101 THR A C 1
ATOM 754 O O . THR A 1 101 ? 35.863 -3.355 -11.985 1.00 83.94 101 THR A O 1
ATOM 757 N N . LEU A 1 102 ? 34.039 -2.217 -12.624 1.00 77.44 102 LEU A N 1
ATOM 758 C CA . LEU A 1 102 ? 34.108 -2.555 -14.053 1.00 77.44 102 LEU A CA 1
ATOM 759 C C . LEU A 1 102 ? 34.667 -1.412 -14.914 1.00 77.44 102 LEU A C 1
ATOM 761 O O . LEU A 1 102 ? 34.323 -1.289 -16.085 1.00 77.44 102 LEU A O 1
ATOM 765 N N . ALA A 1 103 ? 35.499 -0.545 -14.322 1.00 74.81 103 ALA A N 1
ATOM 766 C CA . ALA A 1 103 ? 36.194 0.563 -14.994 1.00 74.81 103 ALA A CA 1
ATOM 767 C C . ALA A 1 103 ? 35.299 1.496 -15.843 1.00 74.81 103 ALA A C 1
ATOM 769 O O . ALA A 1 103 ? 35.786 2.219 -16.709 1.00 74.81 103 ALA A O 1
ATOM 770 N N . GLY A 1 104 ? 33.998 1.525 -15.558 1.00 65.38 104 GLY A N 1
ATOM 771 C CA . GLY A 1 104 ? 33.039 2.439 -16.157 1.00 65.38 104 GLY A CA 1
ATOM 772 C C . GLY A 1 104 ? 32.288 1.987 -17.409 1.00 65.38 104 GLY A C 1
ATOM 773 O O . GLY A 1 104 ? 31.544 2.797 -17.957 1.00 65.38 104 GLY A O 1
ATOM 774 N N . GLU A 1 105 ? 32.396 0.724 -17.826 1.00 67.69 105 GLU A N 1
ATOM 775 C CA . GLU A 1 105 ? 31.674 0.195 -19.001 1.00 67.69 105 GLU A CA 1
ATOM 776 C C . GLU A 1 105 ? 30.162 -0.050 -18.768 1.00 67.69 105 GLU A C 1
ATOM 778 O O . GLU A 1 105 ? 29.453 -0.447 -19.685 1.00 67.69 105 GLU A O 1
ATOM 783 N N . THR A 1 106 ? 29.627 0.187 -17.561 1.00 67.12 106 THR A N 1
ATOM 784 C CA . THR A 1 106 ? 28.269 -0.261 -17.163 1.00 67.12 106 THR A CA 1
ATOM 785 C C . THR A 1 106 ? 27.198 0.829 -17.067 1.00 67.12 106 THR A C 1
ATOM 787 O O . THR A 1 106 ? 26.040 0.532 -16.765 1.00 67.12 106 THR A O 1
ATOM 790 N N . LEU A 1 107 ? 27.531 2.091 -17.355 1.00 70.56 107 LEU A N 1
ATOM 791 C CA . LEU A 1 107 ? 26.588 3.215 -17.240 1.00 70.56 107 LEU A CA 1
ATOM 792 C C . LEU A 1 107 ? 25.359 3.089 -18.151 1.00 70.56 107 LEU A C 1
ATOM 794 O O . LEU A 1 107 ? 24.287 3.560 -17.774 1.00 70.56 107 LEU A O 1
ATOM 798 N N . GLU A 1 108 ? 25.483 2.426 -19.302 1.00 76.50 108 GLU A N 1
ATOM 799 C CA . GLU A 1 108 ? 24.361 2.227 -2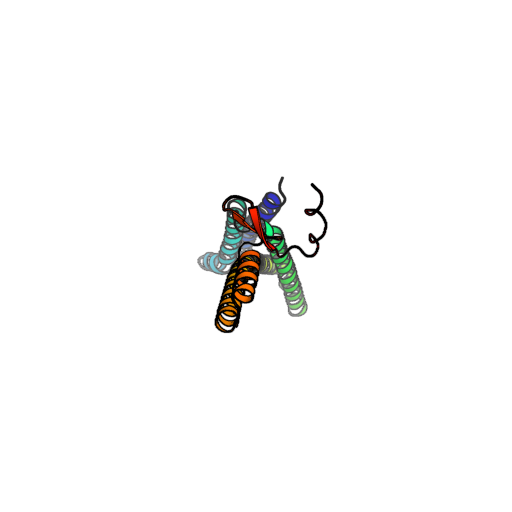0.232 1.00 76.50 108 GLU A CA 1
ATOM 800 C C . GLU A 1 108 ? 23.256 1.338 -19.637 1.00 76.50 108 GLU A C 1
ATOM 802 O O . GLU A 1 108 ? 22.079 1.523 -19.937 1.00 76.50 108 GLU A O 1
ATOM 807 N N . GLN A 1 109 ? 23.608 0.426 -18.722 1.00 78.38 109 GLN A N 1
ATOM 808 C CA . GLN A 1 109 ? 22.670 -0.512 -18.094 1.00 78.38 109 GLN A CA 1
ATOM 809 C C . GLN A 1 109 ? 22.096 0.002 -16.763 1.00 78.38 109 GLN A C 1
ATOM 811 O O . GLN A 1 109 ? 21.124 -0.548 -16.238 1.00 78.38 109 GLN A O 1
ATOM 816 N N . ALA A 1 110 ? 22.663 1.076 -16.207 1.00 85.00 110 ALA A N 1
ATOM 817 C CA . ALA A 1 110 ? 22.260 1.621 -14.913 1.00 85.00 110 ALA A CA 1
ATOM 818 C C . ALA A 1 110 ? 20.753 1.953 -14.802 1.00 85.00 110 ALA A C 1
ATOM 820 O O . ALA A 1 110 ? 20.157 1.621 -13.771 1.00 85.00 110 ALA A O 1
ATOM 821 N N . PRO A 1 111 ? 20.090 2.541 -15.823 1.00 86.50 111 PRO A N 1
ATOM 822 C CA . PRO A 1 111 ? 18.658 2.836 -15.747 1.00 86.50 111 PRO A CA 1
ATOM 823 C C . PRO A 1 111 ? 17.778 1.590 -15.580 1.00 86.50 111 PRO A C 1
ATOM 825 O O . PRO A 1 111 ? 16.765 1.654 -14.882 1.00 86.50 111 PRO A O 1
ATOM 828 N N . PHE A 1 112 ? 18.167 0.457 -16.173 1.00 86.81 112 PHE A N 1
ATOM 829 C CA . PHE A 1 112 ? 17.430 -0.808 -16.076 1.00 86.81 112 PHE A CA 1
ATOM 830 C C . PHE A 1 112 ? 17.468 -1.351 -14.646 1.00 86.81 112 PHE A C 1
ATOM 832 O O . PHE A 1 112 ? 16.432 -1.652 -14.054 1.00 86.81 112 PHE A O 1
ATOM 839 N N . VAL A 1 113 ? 18.660 -1.379 -14.038 1.00 89.44 113 VAL A N 1
ATOM 840 C CA . VAL A 1 113 ? 18.844 -1.830 -12.648 1.00 89.44 113 VAL A CA 1
ATOM 841 C C . VAL A 1 113 ? 18.032 -0.972 -11.680 1.00 89.44 113 VAL A C 1
ATOM 843 O O . VAL A 1 113 ? 17.356 -1.506 -10.799 1.00 89.44 113 VAL A O 1
ATOM 846 N N . VAL A 1 114 ? 18.062 0.354 -11.854 1.00 92.62 114 VAL A N 1
ATOM 847 C CA . VAL A 1 114 ? 17.330 1.287 -10.988 1.00 92.62 114 VAL A CA 1
ATOM 848 C C . VAL A 1 114 ? 15.826 1.081 -11.092 1.00 92.62 114 VAL A C 1
ATOM 850 O O . VAL A 1 114 ? 15.168 0.922 -10.064 1.00 92.62 114 VAL A O 1
ATOM 853 N N . VAL A 1 115 ? 15.274 1.050 -12.306 1.00 93.50 115 VAL A N 1
ATOM 854 C CA . VAL A 1 115 ? 13.827 0.893 -12.503 1.00 93.50 115 VAL A CA 1
ATOM 855 C C . VAL A 1 115 ? 13.348 -0.467 -11.989 1.00 93.50 115 VAL A C 1
ATOM 857 O O . VAL A 1 115 ? 12.316 -0.524 -11.317 1.00 93.50 115 VAL A O 1
ATOM 860 N N . ASN A 1 116 ? 14.120 -1.538 -12.182 1.00 94.00 116 ASN A N 1
ATOM 861 C CA . ASN A 1 116 ? 13.799 -2.867 -11.658 1.00 94.00 116 ASN A CA 1
ATOM 862 C C . ASN A 1 116 ? 13.776 -2.909 -10.127 1.00 94.00 116 ASN A C 1
ATOM 864 O O . ASN A 1 116 ? 12.795 -3.373 -9.540 1.00 94.00 116 ASN A O 1
ATOM 868 N N . LEU A 1 117 ? 14.801 -2.367 -9.460 1.00 95.19 117 LEU A N 1
ATOM 869 C CA . LEU A 1 117 ? 14.833 -2.322 -7.994 1.00 95.19 117 LEU A CA 1
ATOM 870 C C . LEU A 1 117 ? 13.711 -1.455 -7.424 1.00 95.19 117 LEU A C 1
ATOM 872 O O . LEU A 1 117 ? 13.054 -1.857 -6.466 1.00 95.19 117 LEU A O 1
ATOM 876 N N . VAL A 1 118 ? 13.463 -0.288 -8.022 1.00 96.06 118 VAL A N 1
ATOM 877 C CA . VAL A 1 118 ? 12.371 0.601 -7.607 1.00 96.06 118 VAL A CA 1
ATOM 878 C C . VAL A 1 118 ? 11.014 -0.072 -7.799 1.00 96.06 118 VAL A C 1
ATOM 880 O O . VAL A 1 118 ? 10.158 0.051 -6.929 1.00 96.06 118 VAL A O 1
ATOM 883 N N . THR A 1 119 ? 10.821 -0.830 -8.881 1.00 96.12 119 THR A N 1
ATOM 884 C CA . THR A 1 119 ? 9.579 -1.575 -9.146 1.00 96.12 119 THR A CA 1
ATOM 885 C C . THR A 1 119 ? 9.311 -2.617 -8.058 1.00 96.12 119 THR A C 1
ATOM 887 O O . THR A 1 119 ? 8.208 -2.679 -7.511 1.00 96.12 119 THR A O 1
ATOM 890 N N . VAL A 1 120 ? 10.334 -3.393 -7.687 1.00 96.75 120 VAL A N 1
ATOM 891 C CA . VAL A 1 120 ? 10.243 -4.378 -6.597 1.00 96.75 120 VAL A CA 1
ATOM 892 C C . VAL A 1 120 ? 9.993 -3.686 -5.257 1.00 96.75 120 VAL A C 1
ATOM 894 O O . VAL A 1 120 ? 9.101 -4.092 -4.511 1.00 96.75 120 VAL A O 1
ATOM 897 N N . GLY A 1 121 ? 10.734 -2.616 -4.967 1.00 96.62 121 GLY A N 1
ATOM 898 C CA . GLY A 1 121 ? 10.592 -1.846 -3.734 1.00 96.62 121 GLY A CA 1
ATOM 899 C C . GLY A 1 121 ? 9.216 -1.203 -3.589 1.00 96.62 121 GLY A C 1
ATOM 900 O O . GLY A 1 121 ? 8.637 -1.236 -2.506 1.00 96.62 121 GLY A O 1
ATOM 901 N N . ALA A 1 122 ? 8.655 -0.675 -4.676 1.00 97.25 122 ALA A N 1
ATOM 902 C CA . ALA A 1 122 ? 7.315 -0.104 -4.686 1.00 97.25 122 ALA A CA 1
ATOM 903 C C . ALA A 1 122 ? 6.256 -1.158 -4.333 1.00 97.25 122 ALA A C 1
ATOM 905 O O . ALA A 1 122 ? 5.431 -0.910 -3.454 1.00 97.25 122 ALA A O 1
ATOM 906 N N . LEU A 1 123 ? 6.304 -2.347 -4.953 1.00 96.94 123 LEU A N 1
ATOM 907 C CA . LEU A 1 123 ? 5.368 -3.428 -4.628 1.00 96.94 123 LEU A CA 1
ATOM 908 C C . LEU A 1 123 ? 5.531 -3.887 -3.178 1.00 96.94 123 LEU A C 1
ATOM 910 O O . LEU A 1 123 ? 4.540 -3.970 -2.454 1.00 96.94 123 LEU A O 1
ATOM 914 N N . ALA A 1 124 ? 6.765 -4.141 -2.741 1.00 97.38 124 ALA A N 1
ATOM 915 C CA . ALA A 1 124 ? 7.042 -4.560 -1.372 1.00 97.38 124 ALA A CA 1
ATOM 916 C C . ALA A 1 124 ? 6.516 -3.539 -0.352 1.00 97.38 124 ALA A C 1
ATOM 918 O O . ALA A 1 124 ? 5.836 -3.916 0.600 1.00 97.38 124 ALA A O 1
ATOM 919 N N . GLY A 1 125 ? 6.755 -2.246 -0.583 1.00 96.88 125 GLY A N 1
ATOM 920 C CA . GLY A 1 125 ? 6.287 -1.179 0.296 1.00 96.88 125 GLY A CA 1
ATOM 921 C C . GLY A 1 125 ? 4.771 -1.067 0.366 1.00 96.88 125 GLY A C 1
ATOM 922 O O . GLY A 1 125 ? 4.222 -0.951 1.458 1.00 96.88 125 GLY A O 1
ATOM 923 N N . VAL A 1 126 ? 4.079 -1.160 -0.772 1.00 96.25 126 VAL A N 1
ATOM 924 C CA . VAL A 1 126 ? 2.609 -1.156 -0.794 1.00 96.25 126 VAL A CA 1
ATOM 925 C C . VAL A 1 126 ? 2.049 -2.367 -0.042 1.00 96.25 126 VAL A C 1
ATOM 927 O O . VAL A 1 126 ? 1.140 -2.209 0.771 1.00 96.25 126 VAL A O 1
ATOM 930 N N . LEU A 1 127 ? 2.609 -3.564 -0.253 1.00 96.25 127 LEU A N 1
ATOM 931 C CA . LEU A 1 127 ? 2.167 -4.781 0.437 1.00 96.25 127 LEU A CA 1
ATOM 932 C C . LEU A 1 127 ? 2.372 -4.692 1.953 1.00 96.25 127 LEU A C 1
ATOM 934 O O . LEU A 1 127 ? 1.451 -4.992 2.713 1.00 96.25 127 LEU A O 1
ATOM 938 N N . VAL A 1 128 ? 3.551 -4.243 2.394 1.00 97.50 128 VAL A N 1
ATOM 939 C CA . VAL A 1 128 ? 3.843 -4.020 3.819 1.00 97.50 128 VAL A CA 1
ATOM 940 C C . VAL A 1 128 ? 2.902 -2.967 4.401 1.00 97.50 128 VAL A C 1
ATOM 942 O O . VAL A 1 128 ? 2.364 -3.168 5.487 1.00 97.50 128 VAL A O 1
ATOM 945 N N . GLY A 1 129 ? 2.644 -1.884 3.666 1.00 95.56 129 GLY A N 1
ATOM 946 C CA . GLY A 1 129 ? 1.722 -0.835 4.084 1.00 95.56 129 GLY A CA 1
ATOM 947 C C . GLY A 1 129 ? 0.296 -1.340 4.298 1.00 95.56 129 GLY A C 1
ATOM 948 O O . GLY A 1 129 ? -0.309 -1.038 5.325 1.00 95.56 129 GLY A O 1
ATOM 949 N N . ILE A 1 130 ? -0.228 -2.147 3.370 1.00 94.62 130 ILE A N 1
ATOM 950 C CA . ILE A 1 130 ? -1.563 -2.757 3.497 1.00 94.62 130 ILE A CA 1
ATOM 951 C C . ILE A 1 130 ? -1.603 -3.726 4.682 1.00 94.62 130 ILE A C 1
ATOM 953 O O . ILE A 1 130 ? -2.582 -3.745 5.429 1.00 94.62 130 ILE A O 1
ATOM 957 N N . TYR A 1 131 ? -0.550 -4.523 4.871 1.00 95.19 131 TYR A N 1
ATOM 958 C CA . TYR A 1 131 ? -0.467 -5.450 5.995 1.00 95.19 131 TYR A CA 1
ATOM 959 C C . TYR A 1 131 ? -0.453 -4.719 7.347 1.00 95.19 131 TYR A C 1
ATOM 961 O O . TYR A 1 131 ? -1.234 -5.076 8.226 1.00 95.19 131 TYR A O 1
ATOM 969 N N . ASP A 1 132 ? 0.375 -3.679 7.507 1.00 94.62 132 ASP A N 1
ATOM 970 C CA . ASP A 1 132 ? 0.433 -2.866 8.736 1.00 94.62 132 ASP A CA 1
ATOM 971 C C . ASP A 1 132 ? -0.922 -2.202 9.023 1.00 94.62 132 ASP A C 1
ATOM 973 O O . ASP A 1 132 ? -1.408 -2.243 10.154 1.00 94.62 132 ASP A O 1
ATOM 977 N N . ALA A 1 133 ? -1.583 -1.669 7.991 1.00 93.38 133 ALA A N 1
ATOM 978 C CA . ALA A 1 133 ? -2.910 -1.076 8.126 1.00 93.38 133 ALA A CA 1
ATOM 979 C C . ALA A 1 133 ? -3.961 -2.098 8.598 1.00 93.38 133 ALA A C 1
ATOM 981 O O . ALA A 1 133 ? -4.675 -1.857 9.572 1.00 93.38 133 ALA A O 1
ATOM 982 N N . ARG A 1 134 ? -4.007 -3.281 7.973 1.00 92.00 134 ARG A N 1
ATOM 983 C CA . ARG A 1 134 ? -4.921 -4.365 8.373 1.00 92.00 134 ARG A CA 1
ATOM 984 C C . ARG A 1 134 ? -4.630 -4.884 9.775 1.00 92.00 134 ARG A C 1
ATOM 986 O O . ARG A 1 134 ? -5.559 -5.119 10.542 1.00 92.00 134 ARG A O 1
ATOM 993 N N . SER A 1 135 ? -3.354 -5.029 10.126 1.00 92.31 135 SER A N 1
ATOM 994 C CA . SER A 1 135 ? -2.946 -5.461 11.463 1.00 92.31 135 SER A CA 1
ATOM 995 C C . SER A 1 135 ? -3.445 -4.497 12.536 1.00 92.31 135 SER A C 1
ATOM 997 O O . SER A 1 135 ? -3.856 -4.939 13.603 1.00 92.31 135 SER A O 1
ATOM 999 N N . ARG A 1 136 ? -3.427 -3.189 12.266 1.00 90.56 136 ARG A N 1
ATOM 1000 C CA . ARG A 1 136 ? -3.904 -2.168 13.206 1.00 90.56 136 ARG A CA 1
ATOM 1001 C C . ARG A 1 136 ? -5.411 -2.182 13.372 1.00 90.56 136 ARG A C 1
ATOM 1003 O O . ARG A 1 136 ? -5.880 -2.102 14.500 1.00 90.56 136 ARG A O 1
ATOM 1010 N N . ILE A 1 137 ? -6.152 -2.303 12.273 1.00 90.62 137 ILE A N 1
ATOM 1011 C CA . ILE A 1 137 ? -7.614 -2.431 12.323 1.00 90.62 137 ILE A CA 1
ATOM 1012 C C . ILE A 1 137 ? -7.981 -3.647 13.177 1.00 90.62 137 ILE A C 1
ATOM 1014 O O . ILE A 1 137 ? -8.718 -3.520 14.147 1.00 90.62 137 ILE A O 1
ATOM 1018 N N . HIS A 1 138 ? -7.348 -4.791 12.911 1.00 90.88 138 HIS A N 1
ATOM 1019 C CA . HIS A 1 138 ? -7.587 -6.003 13.685 1.00 90.88 138 HIS A CA 1
ATOM 1020 C C . HIS A 1 138 ? -7.210 -5.858 15.168 1.00 90.88 138 HIS A C 1
ATOM 1022 O O . HIS A 1 138 ? -7.924 -6.351 16.035 1.00 90.88 138 HIS A O 1
ATOM 1028 N N . GLN A 1 139 ? -6.108 -5.169 15.482 1.00 92.50 139 GLN A N 1
ATOM 1029 C CA . GLN A 1 139 ? -5.727 -4.896 16.871 1.00 92.50 139 GLN A CA 1
ATOM 1030 C C . GLN A 1 139 ? -6.756 -4.025 17.595 1.00 92.50 139 GLN A C 1
ATOM 1032 O O . GLN A 1 139 ? -7.092 -4.341 18.731 1.00 92.50 139 GLN A O 1
ATOM 1037 N N . ARG A 1 140 ? -7.296 -2.987 16.942 1.00 90.44 140 ARG A N 1
ATOM 1038 C CA . ARG A 1 140 ? -8.357 -2.146 17.524 1.00 90.44 140 ARG A CA 1
ATOM 1039 C C . ARG A 1 140 ? -9.610 -2.965 17.827 1.00 90.44 140 ARG A C 1
ATOM 1041 O O . ARG A 1 140 ? -10.171 -2.841 18.910 1.00 90.44 140 ARG A O 1
ATOM 1048 N N . ASP A 1 141 ? -10.007 -3.846 16.913 1.00 91.19 141 ASP A N 1
ATOM 1049 C CA . ASP A 1 141 ? -11.161 -4.725 17.123 1.00 91.19 141 ASP A CA 1
ATOM 1050 C C . ASP A 1 141 ? -10.942 -5.676 18.312 1.00 91.19 141 ASP A C 1
ATOM 1052 O O . ASP A 1 141 ? -11.839 -5.878 19.132 1.00 91.19 141 ASP A O 1
ATOM 1056 N N . LEU A 1 142 ? -9.730 -6.228 18.445 1.00 94.62 142 LEU A N 1
ATOM 1057 C CA . LEU A 1 142 ? -9.366 -7.085 19.576 1.00 94.62 142 LEU A CA 1
ATOM 1058 C C . LEU A 1 142 ? -9.329 -6.325 20.907 1.00 94.62 142 LEU A C 1
ATOM 1060 O O . LEU A 1 142 ? -9.753 -6.871 21.925 1.00 94.62 142 LEU A O 1
ATOM 1064 N N . GLU A 1 143 ? -8.834 -5.086 20.918 1.00 94.00 143 GLU A N 1
ATOM 1065 C CA . GLU A 1 143 ? -8.845 -4.221 22.103 1.00 94.00 143 GLU A CA 1
ATOM 1066 C C . GLU A 1 143 ? -10.282 -3.922 22.544 1.00 94.00 143 GLU A C 1
ATOM 1068 O O . GLU A 1 143 ? -10.603 -4.086 23.720 1.00 94.00 143 GLU A O 1
ATOM 1073 N N . HIS A 1 144 ? -11.175 -3.605 21.604 1.00 92.25 144 HIS A N 1
ATOM 1074 C CA . HIS A 1 144 ? -12.590 -3.386 21.903 1.00 92.25 144 HIS A CA 1
ATOM 1075 C C . HIS A 1 144 ? -13.280 -4.626 22.484 1.00 92.25 144 HIS A C 1
ATOM 1077 O O . HIS A 1 144 ? -14.045 -4.511 23.447 1.00 92.25 144 HIS A O 1
ATOM 1083 N N . GLU A 1 145 ? -13.008 -5.815 21.941 1.00 93.38 145 GLU A N 1
ATOM 1084 C CA . GLU A 1 145 ? -13.584 -7.050 22.477 1.00 93.38 145 GLU A CA 1
ATOM 1085 C C . GLU A 1 145 ? -13.008 -7.384 23.860 1.00 93.38 145 GLU A C 1
ATOM 1087 O O . GLU A 1 145 ? -13.752 -7.777 24.761 1.00 93.38 145 GLU A O 1
ATOM 1092 N N . ARG A 1 146 ? -11.702 -7.169 24.075 1.00 93.50 146 ARG A N 1
ATOM 1093 C CA . ARG A 1 146 ? -11.074 -7.353 25.390 1.00 93.50 146 ARG A CA 1
ATOM 1094 C C . ARG A 1 146 ? -11.684 -6.417 26.428 1.00 93.50 146 ARG A C 1
ATOM 1096 O O . ARG A 1 146 ? -12.072 -6.888 27.491 1.00 93.50 146 ARG A O 1
ATOM 1103 N N . ASP A 1 147 ? -11.808 -5.129 26.121 1.00 93.81 147 ASP A N 1
ATOM 1104 C CA . ASP A 1 147 ? -12.359 -4.134 27.046 1.00 93.81 147 ASP A CA 1
ATOM 1105 C C . ASP A 1 147 ? -13.810 -4.473 27.423 1.00 93.81 147 ASP A C 1
ATOM 1107 O O . ASP A 1 147 ? -14.217 -4.348 28.581 1.00 93.81 147 ASP A O 1
ATOM 1111 N N . ARG A 1 148 ? -14.587 -4.993 26.468 1.00 91.31 148 ARG A N 1
ATOM 1112 C CA . ARG A 1 148 ? -15.934 -5.508 26.720 1.00 91.31 148 ARG A CA 1
ATOM 1113 C C . ARG A 1 148 ? -15.913 -6.721 27.656 1.00 91.31 148 ARG A C 1
ATOM 1115 O O . ARG A 1 148 ? -16.708 -6.776 28.595 1.00 91.31 148 ARG A O 1
ATOM 1122 N N . VAL A 1 149 ? -15.026 -7.690 27.428 1.00 93.94 149 VAL A N 1
ATOM 1123 C CA . VAL A 1 149 ? -14.885 -8.875 28.294 1.00 93.94 149 VAL A CA 1
ATOM 1124 C C . VAL A 1 149 ? -14.435 -8.487 29.704 1.00 93.94 149 VAL A C 1
ATOM 1126 O O . VAL A 1 149 ? -14.986 -9.005 30.674 1.00 93.94 149 VAL A O 1
ATOM 1129 N N . GLU A 1 150 ? -13.494 -7.554 29.837 1.00 93.19 150 GLU A N 1
ATOM 1130 C CA . GLU A 1 150 ? -13.043 -7.035 31.132 1.00 93.19 150 GLU A CA 1
ATOM 1131 C C . GLU A 1 150 ? -14.181 -6.340 31.887 1.00 93.19 150 GLU A C 1
ATOM 1133 O O . GLU A 1 150 ? -14.374 -6.604 33.074 1.00 93.19 150 GLU A O 1
ATOM 1138 N N . GLN A 1 151 ? -15.007 -5.537 31.208 1.00 89.94 151 GLN A N 1
ATOM 1139 C CA . GLN A 1 151 ? -16.202 -4.948 31.824 1.00 89.94 151 GLN A CA 1
ATOM 1140 C C . GLN A 1 151 ? -17.182 -6.013 32.331 1.00 89.94 151 GLN A C 1
ATOM 1142 O O . GLN A 1 151 ? -17.697 -5.895 33.444 1.00 89.94 151 GLN A O 1
ATOM 1147 N N . PHE A 1 152 ? -17.423 -7.078 31.559 1.00 89.00 152 PHE A N 1
ATOM 1148 C CA . PHE A 1 152 ? -18.269 -8.186 32.013 1.00 89.00 152 PHE A CA 1
ATOM 1149 C C . PHE A 1 152 ? -17.664 -8.937 33.203 1.00 89.00 152 PHE A C 1
ATOM 1151 O O . PHE A 1 152 ? -18.392 -9.284 34.134 1.00 89.00 152 PHE A O 1
ATOM 1158 N N . ALA A 1 153 ? -16.353 -9.178 33.191 1.00 90.00 153 ALA A N 1
ATOM 1159 C CA . ALA A 1 153 ? -15.655 -9.851 34.280 1.00 90.00 153 ALA A CA 1
ATOM 1160 C C . ALA A 1 153 ? -15.710 -9.034 35.579 1.00 90.00 153 ALA A C 1
ATOM 1162 O O . ALA A 1 153 ? -16.026 -9.595 36.627 1.00 90.00 153 ALA A O 1
ATOM 1163 N N . ASN A 1 154 ? -15.487 -7.718 35.498 1.00 88.56 154 ASN A N 1
ATOM 1164 C CA . ASN A 1 154 ? -15.612 -6.808 36.638 1.00 88.56 154 ASN A CA 1
ATOM 1165 C C . ASN A 1 154 ? -17.038 -6.834 37.201 1.00 88.56 154 ASN A C 1
ATOM 1167 O O . ASN A 1 154 ? -17.228 -7.102 38.384 1.00 88.56 154 ASN A O 1
ATOM 1171 N N . LYS A 1 155 ? -18.052 -6.716 36.334 1.00 86.25 155 LYS A N 1
ATOM 1172 C CA . LYS A 1 155 ? -19.461 -6.770 36.749 1.00 86.25 155 LYS A CA 1
ATOM 1173 C C . LYS A 1 155 ? -19.833 -8.099 37.419 1.00 86.25 155 LYS A C 1
ATOM 1175 O O . LYS A 1 155 ? -20.600 -8.119 38.377 1.00 86.25 155 LYS A O 1
ATOM 1180 N N . ALA A 1 156 ? -19.292 -9.221 36.944 1.00 88.06 156 ALA A N 1
ATOM 1181 C CA . ALA A 1 156 ? -19.507 -10.529 37.564 1.00 88.06 156 ALA A CA 1
ATOM 1182 C C . ALA A 1 156 ? -18.778 -10.675 38.913 1.00 88.06 156 ALA A C 1
ATOM 1184 O O . ALA A 1 156 ? -19.310 -11.298 39.837 1.00 88.06 156 ALA A O 1
ATOM 1185 N N . ALA A 1 157 ? -17.573 -10.110 39.034 1.00 89.31 157 ALA A N 1
ATOM 1186 C CA . ALA A 1 157 ? -16.818 -10.091 40.281 1.00 89.31 157 ALA A CA 1
ATOM 1187 C C . ALA A 1 157 ? -17.558 -9.295 41.367 1.00 89.31 157 ALA A C 1
ATOM 1189 O O . ALA A 1 157 ? -17.688 -9.795 42.487 1.00 89.31 157 ALA A O 1
ATOM 1190 N N . ASP A 1 158 ? -18.116 -8.135 41.013 1.00 87.50 158 ASP A N 1
ATOM 1191 C CA . ASP A 1 158 ? -18.923 -7.309 41.916 1.00 87.50 158 ASP A CA 1
ATOM 1192 C C . ASP A 1 158 ? -20.136 -8.090 42.443 1.00 87.50 158 ASP A C 1
ATOM 1194 O O . ASP A 1 158 ? -20.332 -8.189 43.654 1.00 87.50 158 ASP A O 1
ATOM 1198 N N . ILE A 1 159 ? -20.891 -8.764 41.563 1.00 86.25 159 ILE A N 1
ATOM 1199 C CA . ILE A 1 159 ? -22.038 -9.610 41.954 1.00 86.25 159 ILE A CA 1
ATOM 1200 C C . ILE A 1 159 ? -21.628 -10.714 42.935 1.00 86.25 159 ILE A C 1
ATOM 1202 O O . ILE A 1 159 ? -22.328 -10.967 43.916 1.00 86.25 159 ILE A O 1
ATOM 1206 N N . ASN A 1 160 ? -20.505 -11.391 42.685 1.00 88.69 160 ASN A N 1
ATOM 1207 C CA . ASN A 1 160 ? -20.016 -12.436 43.584 1.00 88.69 160 ASN A CA 1
ATOM 1208 C C . ASN A 1 160 ? -19.643 -11.857 44.958 1.00 88.69 160 ASN A C 1
ATOM 1210 O O . ASN A 1 160 ? -19.931 -12.463 45.992 1.00 88.69 160 ASN A O 1
ATOM 1214 N N . ASN A 1 161 ? -19.043 -10.665 44.978 1.00 89.75 161 ASN A N 1
ATOM 1215 C CA . ASN A 1 161 ? -18.690 -9.990 46.218 1.00 89.75 161 ASN A CA 1
ATOM 1216 C C . ASN A 1 161 ? -19.940 -9.622 47.032 1.00 89.75 161 ASN A C 1
ATOM 1218 O O . ASN A 1 161 ? -20.008 -9.963 48.213 1.00 89.75 161 ASN A O 1
ATOM 1222 N N . TYR A 1 162 ? -20.968 -9.055 46.389 1.00 87.94 162 TYR A N 1
ATOM 1223 C CA . TYR A 1 162 ? -22.255 -8.787 47.036 1.00 87.94 162 TYR A CA 1
ATOM 1224 C C . TYR A 1 162 ? -22.921 -10.071 47.536 1.00 87.94 162 TYR A C 1
ATOM 1226 O O . TYR A 1 162 ? -23.333 -10.128 48.689 1.00 87.94 162 TYR A O 1
ATOM 1234 N N . GLY A 1 163 ? -22.957 -11.142 46.735 1.00 87.25 163 GLY A N 1
ATOM 1235 C CA . GLY A 1 163 ? -23.512 -12.431 47.164 1.00 87.25 163 GLY A CA 1
ATOM 1236 C C . GLY A 1 163 ? -22.797 -13.016 48.388 1.00 87.25 163 GLY A C 1
ATOM 1237 O O . GLY A 1 163 ? -23.431 -13.571 49.288 1.00 87.25 163 GLY A O 1
ATOM 1238 N N . ARG A 1 164 ? -21.471 -12.852 48.466 1.00 90.06 164 ARG A N 1
ATOM 1239 C CA . ARG A 1 164 ? -20.680 -13.250 49.637 1.00 90.06 164 ARG A CA 1
ATOM 1240 C C . ARG A 1 164 ? -20.953 -12.356 50.852 1.00 90.06 164 ARG A C 1
ATOM 1242 O O . ARG A 1 164 ? -20.955 -12.888 51.961 1.00 90.06 164 ARG A O 1
ATOM 1249 N N . ALA A 1 165 ? -21.145 -11.052 50.657 1.00 88.81 165 ALA A N 1
ATOM 1250 C CA . ALA A 1 165 ? -21.478 -10.104 51.720 1.00 88.81 165 ALA A CA 1
ATOM 1251 C C . ALA A 1 165 ? -22.876 -10.386 52.293 1.00 88.81 165 ALA A C 1
ATOM 1253 O O . ALA A 1 165 ? -22.990 -10.621 53.489 1.00 88.81 165 ALA A O 1
ATOM 1254 N N . LEU A 1 166 ? -23.883 -10.536 51.426 1.00 85.69 166 LEU A N 1
ATOM 1255 C CA . LEU A 1 166 ? -25.260 -10.916 51.769 1.00 85.69 166 LEU A CA 1
ATOM 1256 C C . LEU A 1 166 ? -25.331 -12.194 52.615 1.00 85.69 166 LEU A C 1
ATOM 1258 O O . LEU A 1 166 ? -26.065 -12.261 53.593 1.00 85.69 166 LEU A O 1
ATOM 1262 N N . ASN A 1 167 ? -24.547 -13.218 52.268 1.00 87.38 167 ASN A N 1
ATOM 1263 C CA . ASN A 1 167 ? -24.527 -14.479 53.017 1.00 87.38 167 ASN A CA 1
ATOM 1264 C C . ASN A 1 167 ? -23.822 -14.378 54.387 1.00 87.38 167 ASN A C 1
ATOM 1266 O O . ASN A 1 167 ? -23.853 -15.329 55.166 1.00 87.38 167 ASN A O 1
ATOM 1270 N N . ARG A 1 168 ? -23.118 -13.275 54.656 1.00 89.81 168 ARG A N 1
ATOM 1271 C CA . ARG A 1 168 ? -22.452 -13.000 55.937 1.00 89.81 168 ARG A CA 1
ATOM 1272 C C . ARG A 1 168 ? -23.197 -11.976 56.788 1.00 89.81 168 ARG A C 1
ATOM 1274 O O . ARG A 1 168 ? -22.823 -11.832 57.945 1.00 89.81 168 ARG A O 1
ATOM 1281 N N . SER A 1 169 ? -24.192 -11.290 56.232 1.00 89.94 169 SER A N 1
ATOM 1282 C CA . SER A 1 169 ? -24.948 -10.263 56.937 1.00 89.94 169 SER A CA 1
ATOM 1283 C C . SER A 1 169 ? -25.683 -10.844 58.141 1.00 89.94 169 SER A C 1
ATOM 1285 O O . SER A 1 169 ? -26.326 -11.892 58.047 1.00 89.94 169 SER A O 1
ATOM 1287 N N . GLU A 1 170 ? -25.587 -10.154 59.275 1.00 88.25 170 GLU A N 1
ATOM 1288 C CA . GLU A 1 170 ? -26.195 -10.595 60.538 1.00 88.25 170 GLU A CA 1
ATOM 1289 C C . GLU A 1 170 ? -27.556 -9.917 60.802 1.00 88.25 170 GLU A C 1
ATOM 1291 O O . GLU A 1 170 ? -28.260 -10.295 61.742 1.00 88.25 170 GLU A O 1
ATOM 1296 N N . SER A 1 171 ? -27.960 -8.949 59.965 1.00 87.44 171 SER A N 1
ATOM 1297 C CA . SER A 1 171 ? -29.220 -8.200 60.089 1.00 87.44 171 SER A CA 1
ATOM 1298 C C . SER A 1 171 ? -29.928 -7.955 58.747 1.00 87.44 171 SER A C 1
ATOM 1300 O O . SER A 1 171 ? -29.334 -8.062 57.674 1.00 87.44 171 SER A O 1
ATOM 1302 N N . VAL A 1 172 ? -31.226 -7.629 58.811 1.00 82.12 172 VAL A N 1
ATOM 1303 C CA . VAL A 1 172 ? -32.062 -7.338 57.630 1.00 82.12 172 VAL A CA 1
ATOM 1304 C C . VAL A 1 172 ? -31.721 -5.971 57.024 1.00 82.12 172 VAL A C 1
ATOM 1306 O O . VAL A 1 172 ? -31.672 -5.860 55.803 1.00 82.12 172 VAL A O 1
ATOM 1309 N N . GLU A 1 173 ? -31.402 -4.967 57.842 1.00 80.19 173 GLU A N 1
ATOM 1310 C CA . GLU A 1 173 ? -30.894 -3.664 57.383 1.00 80.19 173 GLU A CA 1
ATOM 1311 C C . GLU A 1 173 ? -29.566 -3.776 56.611 1.00 80.19 173 GLU A C 1
ATOM 1313 O O . GLU A 1 173 ? -29.354 -3.089 55.616 1.00 80.19 173 GLU A O 1
ATOM 1318 N N . GLU A 1 174 ? -28.658 -4.669 57.015 1.00 81.12 174 GLU A N 1
ATOM 1319 C CA . GLU A 1 174 ? -27.400 -4.873 56.282 1.00 81.12 174 GLU A CA 1
ATOM 1320 C C . GLU A 1 174 ? -27.652 -5.519 54.907 1.00 81.12 174 GLU A C 1
ATOM 1322 O O . GLU A 1 174 ? -26.995 -5.187 53.919 1.00 81.12 174 GLU A O 1
ATOM 1327 N N . ILE A 1 175 ? -28.663 -6.393 54.821 1.00 84.38 175 ILE A N 1
ATOM 1328 C CA . ILE A 1 175 ? -29.129 -6.989 53.564 1.00 84.38 175 ILE A CA 1
ATOM 1329 C C . ILE A 1 175 ? -29.744 -5.923 52.642 1.00 84.38 175 ILE A C 1
ATOM 1331 O O . ILE A 1 175 ? -29.434 -5.928 51.449 1.00 84.38 175 ILE A O 1
ATOM 1335 N N . SER A 1 176 ? -30.594 -5.017 53.152 1.00 83.62 176 SER A N 1
ATOM 1336 C CA . SER A 1 176 ? -31.222 -3.966 52.330 1.00 83.62 176 SER A CA 1
ATOM 1337 C C . SER A 1 176 ? -30.188 -3.005 51.756 1.00 83.62 176 SER A C 1
ATOM 1339 O O . SER A 1 176 ? -30.206 -2.749 50.550 1.00 83.62 176 SER A O 1
ATOM 1341 N N . SER A 1 177 ? -29.235 -2.574 52.584 1.00 84.12 177 SER A N 1
ATOM 1342 C CA . SER A 1 177 ? -28.162 -1.666 52.184 1.00 84.12 177 SER A CA 1
ATOM 1343 C C . SER A 1 177 ? -27.257 -2.290 51.114 1.00 84.12 177 SER A C 1
ATOM 1345 O O . SER A 1 177 ? -27.038 -1.688 50.062 1.00 84.12 177 SER A O 1
ATOM 1347 N N . LEU A 1 178 ? -26.824 -3.547 51.295 1.00 85.38 178 LEU A N 1
ATOM 1348 C CA . LEU A 1 178 ? -26.030 -4.271 50.290 1.00 85.38 178 LEU A CA 1
ATOM 1349 C C . LEU A 1 178 ? -26.803 -4.507 48.985 1.00 85.38 178 LEU A C 1
ATOM 1351 O O . LEU A 1 178 ? -26.218 -4.443 47.903 1.00 85.38 178 LEU A O 1
ATOM 1355 N N . CYS A 1 179 ? -28.109 -4.785 49.055 1.00 82.38 179 CYS A N 1
ATOM 1356 C CA . CYS A 1 179 ? -28.953 -4.898 47.865 1.00 82.38 179 CYS A CA 1
ATOM 1357 C C . CYS A 1 179 ? -29.080 -3.562 47.122 1.00 82.38 179 CYS A C 1
ATOM 1359 O O . CYS A 1 179 ? -29.039 -3.557 45.890 1.00 82.38 179 CYS A O 1
ATOM 1361 N N . LEU A 1 180 ? -29.201 -2.447 47.844 1.00 81.81 180 LEU A N 1
ATOM 1362 C CA . LEU A 1 180 ? -29.249 -1.110 47.257 1.00 81.81 180 LEU A CA 1
ATOM 1363 C C . LEU A 1 180 ? -27.929 -0.718 46.601 1.00 81.81 180 LEU A C 1
ATOM 1365 O O . LEU A 1 180 ? -27.929 -0.287 45.447 1.00 81.81 180 LEU A O 1
ATOM 1369 N N . GLU A 1 181 ? -26.811 -0.952 47.284 1.00 82.31 181 GLU A N 1
ATOM 1370 C CA . GLU A 1 181 ? -25.470 -0.699 46.756 1.00 82.31 181 GLU A CA 1
ATOM 1371 C C . GLU A 1 181 ? -25.190 -1.558 45.508 1.00 82.31 181 GLU A C 1
ATOM 1373 O O . GLU A 1 181 ? -24.702 -1.065 44.487 1.00 82.31 181 GLU A O 1
ATOM 1378 N N . ALA A 1 182 ? -25.580 -2.837 45.532 1.00 83.56 182 ALA A N 1
ATOM 1379 C CA . ALA A 1 182 ? -25.472 -3.719 44.374 1.00 83.56 182 ALA A CA 1
ATOM 1380 C C . ALA A 1 182 ? -26.340 -3.246 43.201 1.00 83.56 182 ALA A C 1
ATOM 1382 O O . ALA A 1 182 ? -25.890 -3.259 42.052 1.00 83.56 182 ALA A O 1
ATOM 1383 N N . MET A 1 183 ? -27.579 -2.816 43.465 1.00 81.69 183 MET A N 1
ATOM 1384 C CA . MET A 1 183 ? -28.480 -2.291 42.437 1.00 81.69 183 MET A CA 1
ATOM 1385 C C . MET A 1 183 ? -27.953 -0.997 41.816 1.00 81.69 183 MET A C 1
ATOM 1387 O O . MET A 1 183 ? -28.041 -0.846 40.598 1.00 81.69 183 MET A O 1
ATOM 1391 N N . GLN A 1 184 ? -27.358 -0.102 42.603 1.00 82.25 184 GLN A N 1
ATOM 1392 C CA . GLN A 1 184 ? -26.728 1.118 42.095 1.00 82.25 184 GLN A CA 1
ATOM 1393 C C . GLN A 1 184 ? -25.581 0.831 41.153 1.00 82.25 184 GLN A C 1
ATOM 1395 O O . GLN A 1 184 ? -25.608 1.265 39.999 1.00 82.25 184 GLN A O 1
ATOM 1400 N N . THR A 1 185 ? -24.619 0.039 41.619 1.00 80.31 185 THR A N 1
ATOM 1401 C CA . THR A 1 185 ? -23.450 -0.344 40.831 1.00 80.31 185 THR A CA 1
ATOM 1402 C C . THR A 1 185 ? -23.871 -1.078 39.558 1.00 80.31 185 THR A C 1
ATOM 1404 O O . THR A 1 185 ? -23.354 -0.814 38.473 1.00 80.31 185 THR A O 1
ATOM 1407 N N . PHE A 1 186 ? -24.862 -1.971 39.641 1.00 79.75 186 PHE A N 1
ATOM 1408 C CA . PHE A 1 186 ? -25.296 -2.761 38.492 1.00 79.75 186 PHE A CA 1
ATOM 1409 C C . PHE A 1 186 ? -26.074 -1.950 37.447 1.00 79.75 186 PHE A C 1
ATOM 1411 O O . PHE A 1 186 ? -25.920 -2.204 36.244 1.00 79.75 186 PHE A O 1
ATOM 1418 N N . LEU A 1 187 ? -26.920 -1.017 37.890 1.00 80.19 187 LEU A N 1
ATOM 1419 C CA . LEU A 1 187 ? -27.756 -0.177 37.029 1.00 80.19 187 LEU A CA 1
ATOM 1420 C C . LEU A 1 187 ? -27.051 1.118 36.594 1.00 80.19 187 LEU A C 1
ATOM 1422 O O . LEU A 1 187 ? -27.560 1.806 35.712 1.00 80.19 187 LEU A O 1
ATOM 1426 N N . GLY A 1 188 ? -25.884 1.431 37.167 1.00 73.31 188 GLY A N 1
ATOM 1427 C CA . GLY A 1 188 ? -25.176 2.690 36.928 1.00 73.31 188 GLY A CA 1
ATOM 1428 C C . GLY A 1 188 ? -25.950 3.900 37.454 1.00 73.31 188 GLY A C 1
ATOM 1429 O O . GLY A 1 188 ? -25.901 4.968 36.847 1.00 73.31 188 GLY A O 1
ATOM 1430 N N . LEU A 1 189 ? -26.720 3.714 38.528 1.00 74.62 189 LEU A N 1
ATOM 1431 C CA . LEU A 1 189 ? -27.513 4.773 39.144 1.00 74.62 189 LEU A CA 1
ATOM 1432 C C . LEU A 1 189 ? -26.655 5.500 40.174 1.00 74.62 189 LEU A C 1
ATOM 1434 O O . LEU A 1 189 ? -26.004 4.861 40.995 1.00 74.62 189 LEU A O 1
ATOM 1438 N N . THR A 1 190 ? -26.662 6.828 40.117 1.00 65.75 190 THR A N 1
ATOM 1439 C CA . THR A 1 190 ? -25.915 7.672 41.056 1.00 65.75 190 THR A CA 1
ATOM 1440 C C . THR A 1 190 ? -26.548 7.685 42.444 1.00 65.75 190 THR A C 1
ATOM 1442 O O . THR A 1 190 ? -25.820 7.737 43.422 1.00 65.75 190 THR A O 1
ATOM 1445 N N . ASP A 1 191 ? -27.880 7.598 42.512 1.00 62.62 191 ASP A N 1
ATOM 1446 C CA . ASP A 1 191 ? -28.667 7.635 43.746 1.00 62.62 191 ASP A CA 1
ATOM 1447 C C . ASP A 1 191 ? -29.855 6.664 43.627 1.00 62.62 191 ASP A C 1
ATOM 1449 O O . ASP A 1 191 ? -30.466 6.544 42.557 1.00 62.62 191 ASP A O 1
ATOM 1453 N N . LEU A 1 192 ? -30.195 5.951 44.707 1.00 61.44 192 LEU A N 1
ATOM 1454 C CA . LEU A 1 192 ? -31.300 4.986 44.738 1.00 61.44 192 LEU A CA 1
ATOM 1455 C C . LEU A 1 192 ? -31.992 5.057 46.103 1.00 61.44 192 LEU A C 1
ATOM 1457 O O . LEU A 1 192 ? -31.347 4.916 47.135 1.00 61.44 192 LEU A O 1
ATOM 1461 N N . VAL A 1 193 ? -33.306 5.277 46.091 1.00 63.19 193 VAL A N 1
ATOM 1462 C CA . VAL A 1 193 ? -34.128 5.425 47.299 1.00 63.19 193 VAL A CA 1
ATOM 1463 C C . VAL A 1 193 ? -35.113 4.264 47.369 1.00 63.19 193 VAL A C 1
ATOM 1465 O O . VAL A 1 193 ? -35.843 4.018 46.403 1.00 63.19 193 VAL A O 1
ATOM 1468 N N . PHE A 1 194 ? -35.158 3.561 48.503 1.00 60.22 194 PHE A N 1
ATOM 1469 C CA . PHE A 1 194 ? -36.143 2.514 48.766 1.00 60.22 194 PHE A CA 1
ATOM 1470 C C . PHE A 1 194 ? -37.246 3.048 49.680 1.00 60.22 194 PHE A C 1
ATOM 1472 O O . PHE A 1 194 ? -37.022 3.342 50.855 1.00 60.22 194 PHE A O 1
ATOM 1479 N N . ALA A 1 195 ? -38.456 3.166 49.137 1.00 67.56 195 ALA A N 1
ATOM 1480 C CA . ALA A 1 195 ? -39.633 3.591 49.885 1.00 67.56 195 ALA A CA 1
ATOM 1481 C C . ALA A 1 195 ? -40.685 2.479 49.891 1.00 67.56 195 ALA A C 1
ATOM 1483 O O . ALA A 1 195 ? -41.009 1.909 48.846 1.00 67.56 195 ALA A O 1
ATOM 1484 N N . VAL A 1 196 ? -41.231 2.188 51.069 1.00 62.62 196 VAL A N 1
ATOM 1485 C C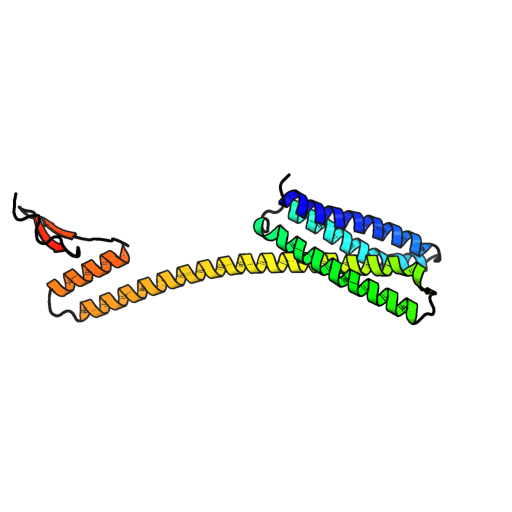A . VAL A 1 196 ? -42.371 1.285 51.239 1.00 62.62 196 VAL A CA 1
ATOM 1486 C C . VAL A 1 196 ? -43.624 2.146 51.328 1.00 62.62 196 VAL A C 1
ATOM 1488 O O . VAL A 1 196 ? -43.701 3.069 52.136 1.00 62.62 196 VAL A O 1
ATOM 1491 N N . VAL A 1 197 ? -44.592 1.875 50.453 1.00 62.75 197 VAL A N 1
ATOM 1492 C CA . VAL A 1 197 ? -45.850 2.625 50.386 1.00 62.75 197 VAL A CA 1
ATOM 1493 C C . VAL A 1 197 ? -46.978 1.711 50.836 1.00 62.75 197 VAL A C 1
ATOM 1495 O O . VAL A 1 197 ? -47.286 0.740 50.146 1.00 62.75 197 VAL A O 1
ATOM 1498 N N . ASP A 1 198 ? -47.562 2.034 51.988 1.00 69.25 198 ASP A N 1
ATOM 1499 C CA . ASP A 1 198 ? -48.778 1.398 52.504 1.00 69.25 198 ASP A CA 1
ATOM 1500 C C . ASP A 1 198 ? -49.918 2.443 52.513 1.00 69.25 198 ASP A C 1
ATOM 1502 O O . ASP A 1 198 ? -50.456 2.745 51.446 1.00 69.25 198 ASP A O 1
ATOM 1506 N N . GLU A 1 199 ? -50.223 3.092 53.648 1.00 60.66 199 GLU A N 1
ATOM 1507 C CA . GLU A 1 199 ? -51.155 4.245 53.733 1.00 60.66 199 GLU A CA 1
ATOM 1508 C C . GLU A 1 199 ? -50.449 5.626 53.729 1.00 60.66 199 GLU A C 1
ATOM 1510 O O . GLU A 1 199 ? -51.024 6.613 53.269 1.00 60.66 199 GLU A O 1
ATOM 1515 N N . GLU A 1 200 ? -49.183 5.689 54.158 1.00 46.00 200 GLU A N 1
ATOM 1516 C CA . GLU A 1 200 ? -48.245 6.816 54.010 1.00 46.00 200 GLU A CA 1
ATOM 1517 C C . GLU A 1 200 ? -46.919 6.296 53.420 1.00 46.00 200 GLU A C 1
ATOM 1519 O O . GLU A 1 200 ? -46.599 5.109 53.527 1.00 46.00 200 GLU A O 1
ATOM 1524 N N . ILE A 1 201 ? -46.145 7.169 52.766 1.00 53.69 201 ILE A N 1
ATOM 1525 C CA . ILE A 1 201 ? -44.834 6.810 52.201 1.00 53.69 201 ILE A CA 1
ATOM 1526 C C . ILE A 1 201 ? -43.813 6.762 53.344 1.00 53.69 201 ILE A C 1
ATOM 1528 O O . ILE A 1 201 ? -43.471 7.804 53.900 1.00 53.69 201 ILE A O 1
ATOM 1532 N N . GLN A 1 202 ? -43.291 5.576 53.666 1.00 55.91 202 GLN A N 1
ATOM 1533 C CA . GLN A 1 202 ? -42.166 5.417 54.590 1.00 55.91 202 GLN A CA 1
ATOM 1534 C C . GLN A 1 202 ? -40.869 5.210 53.805 1.00 55.91 202 GLN A C 1
ATOM 1536 O O . GLN A 1 202 ? -40.730 4.252 53.041 1.00 55.91 202 GLN A O 1
ATOM 1541 N N . LEU A 1 203 ? -39.913 6.123 53.992 1.00 53.38 203 LEU A N 1
ATOM 1542 C CA . LEU A 1 203 ? -38.556 5.979 53.471 1.00 53.38 203 LEU A CA 1
ATOM 1543 C C . LEU A 1 203 ? -37.838 4.931 54.329 1.00 53.38 203 LEU A C 1
ATOM 1545 O O . LEU A 1 203 ? -37.712 5.119 55.538 1.00 53.38 203 LEU A O 1
ATOM 1549 N N . VAL A 1 204 ? -37.448 3.811 53.727 1.00 60.03 204 VAL A N 1
ATOM 1550 C CA . VAL A 1 204 ? -36.872 2.675 54.462 1.00 60.03 204 VAL A CA 1
ATOM 1551 C C . VAL A 1 204 ? -35.354 2.710 54.417 1.00 60.03 204 VAL A C 1
ATOM 1553 O O . VAL A 1 204 ? -34.723 2.410 55.424 1.00 60.03 204 VAL A O 1
ATOM 1556 N N . ASP A 1 205 ? -34.769 3.082 53.278 1.00 56.69 205 ASP A N 1
ATOM 1557 C CA . ASP A 1 205 ? -33.317 3.102 53.119 1.00 56.69 205 ASP A CA 1
ATOM 1558 C C . ASP A 1 205 ? -32.920 4.034 51.956 1.00 56.69 205 ASP A C 1
ATOM 1560 O O . ASP A 1 205 ? -33.600 4.090 50.921 1.00 56.69 205 ASP A O 1
ATOM 1564 N N . ASP A 1 206 ? -31.857 4.810 52.155 1.00 59.69 206 ASP A N 1
ATOM 1565 C CA . ASP A 1 206 ? -31.371 5.832 51.228 1.00 59.69 206 ASP A CA 1
ATOM 1566 C C . ASP A 1 206 ? -29.842 5.858 51.238 1.00 59.69 206 ASP A C 1
ATOM 1568 O O . ASP A 1 206 ? -29.177 5.883 52.270 1.00 59.69 206 ASP A O 1
ATOM 1572 N N . THR A 1 207 ? -29.284 5.859 50.045 1.00 56.38 207 THR A N 1
ATOM 1573 C CA . THR A 1 207 ? -27.845 5.925 49.775 1.00 56.38 207 THR A CA 1
ATOM 1574 C C . THR A 1 207 ? -27.328 7.336 49.494 1.00 56.38 207 THR A C 1
ATOM 1576 O O . THR A 1 207 ? -26.122 7.517 49.320 1.00 56.38 207 THR A O 1
ATOM 1579 N N . THR A 1 208 ? -28.211 8.334 49.383 1.00 48.56 208 THR A N 1
ATOM 1580 C CA . THR A 1 208 ? -27.800 9.721 49.175 1.00 48.56 208 THR A CA 1
ATOM 1581 C C . THR A 1 208 ? -27.030 10.190 50.405 1.00 48.56 208 THR A C 1
ATOM 1583 O O . THR A 1 208 ? -27.535 10.260 51.527 1.00 48.56 208 THR A O 1
ATOM 1586 N N . VAL A 1 209 ? -25.759 10.533 50.217 1.00 46.72 209 VAL A N 1
ATOM 1587 C CA . VAL A 1 209 ? -24.977 11.147 51.289 1.00 46.72 209 VAL A CA 1
ATOM 1588 C C . VAL A 1 209 ? -25.470 12.588 51.456 1.00 46.72 209 VAL A C 1
ATOM 1590 O O . VAL A 1 209 ? -24.961 13.499 50.807 1.00 46.72 209 VAL A O 1
ATOM 1593 N N . GLY A 1 210 ? -26.467 12.803 52.325 1.00 43.25 210 GLY A N 1
ATOM 1594 C CA . GLY A 1 210 ? -26.795 14.132 52.858 1.00 43.25 210 GLY A CA 1
ATOM 1595 C C . GLY A 1 210 ? -28.230 14.656 52.721 1.00 43.25 210 GLY A C 1
ATOM 1596 O O . GLY A 1 210 ? -28.384 15.875 52.663 1.00 43.25 210 GLY A O 1
ATOM 1597 N N . VAL A 1 211 ? -29.275 13.820 52.721 1.00 42.97 211 VAL A N 1
ATOM 1598 C CA . VAL A 1 211 ? -30.681 14.304 52.705 1.00 42.97 211 VAL A CA 1
ATOM 1599 C C . VAL A 1 211 ? -31.399 14.111 54.051 1.00 42.97 211 VAL A C 1
ATOM 1601 O O . VAL A 1 211 ? -32.617 14.050 54.131 1.00 42.97 211 VAL A O 1
ATOM 1604 N N . ASP A 1 212 ? -30.666 14.112 55.163 1.00 39.34 212 ASP A N 1
ATOM 1605 C CA . ASP A 1 212 ? -31.260 13.901 56.494 1.00 39.34 212 ASP A CA 1
ATOM 1606 C C . ASP A 1 212 ? -31.864 15.176 57.139 1.00 39.34 212 ASP A C 1
ATOM 1608 O O . ASP A 1 212 ? -32.061 15.232 58.349 1.00 39.34 212 ASP A O 1
ATOM 1612 N N . GLN A 1 213 ? -32.136 16.252 56.378 1.00 38.69 213 GLN A N 1
ATOM 1613 C CA . GLN A 1 213 ? -32.629 17.520 56.967 1.00 38.69 213 GLN A CA 1
ATOM 1614 C C . GLN A 1 213 ? -33.776 18.250 56.248 1.00 38.69 213 GLN A C 1
ATOM 1616 O O . GLN A 1 213 ? -34.188 19.300 56.732 1.00 38.69 213 GLN A O 1
ATOM 1621 N N . ALA A 1 214 ? -34.340 17.748 55.144 1.00 37.22 214 ALA A N 1
ATOM 1622 C CA . ALA A 1 214 ? -35.308 18.543 54.366 1.00 37.22 214 ALA A CA 1
ATOM 1623 C C . ALA A 1 214 ? -36.784 18.110 54.458 1.00 37.22 214 ALA A C 1
ATOM 1625 O O . ALA A 1 214 ? -37.635 18.823 53.935 1.00 37.22 214 ALA A O 1
ATOM 1626 N N . VAL A 1 215 ? -37.118 16.985 55.102 1.00 40.81 215 VAL A N 1
ATOM 1627 C CA . VAL A 1 215 ? -38.495 16.431 55.047 1.00 40.81 215 VAL A CA 1
ATOM 1628 C C . VAL A 1 215 ? -39.242 16.494 56.392 1.00 40.81 215 VAL A C 1
ATOM 1630 O O . VAL A 1 215 ? -40.411 16.145 56.462 1.00 40.81 215 VAL A O 1
ATOM 1633 N N . GLN A 1 216 ? -38.631 17.015 57.464 1.00 31.25 216 GLN A N 1
ATOM 1634 C CA . GLN A 1 216 ? -39.332 17.216 58.749 1.00 31.25 216 GLN A CA 1
ATOM 1635 C C . GLN A 1 216 ? -40.102 18.543 58.876 1.00 31.25 216 GLN A C 1
ATOM 1637 O O . GLN A 1 216 ? -40.774 18.750 59.883 1.00 31.25 216 GLN A O 1
ATOM 1642 N N . GLU A 1 217 ? -40.071 19.418 57.869 1.00 32.28 217 GLU A N 1
ATOM 1643 C CA . GLU A 1 217 ? -40.909 20.622 57.837 1.00 32.28 217 GLU A CA 1
ATOM 1644 C C . GLU A 1 217 ? -41.707 20.691 56.531 1.00 32.28 217 GLU A C 1
ATOM 1646 O O . GLU A 1 217 ? -41.337 21.381 55.582 1.00 32.28 217 GLU A O 1
ATOM 1651 N N . THR A 1 218 ? -42.822 19.966 56.459 1.00 34.56 218 THR A N 1
ATOM 1652 C CA . THR A 1 218 ? -44.007 20.431 55.719 1.00 34.56 218 THR A CA 1
ATOM 1653 C C . THR A 1 218 ? -45.278 19.814 56.275 1.00 34.56 218 THR A C 1
ATOM 1655 O O . THR A 1 218 ? -45.296 18.584 56.483 1.00 34.56 218 THR A O 1
#

Secondary structure (DSSP, 8-state):
--HHHHHHHHHHHHHHHHHHHHHHHHHHHTTT--THHHHHHIIIIIHHHHHHHHHHHHHHHHHHH--TTGGGHHHHHHHHHHHHHHHHHHHHHHHHHHHHHTTTTTTTTHHHHHHHHHHHHHHHHHHHHHHHHHHHHHHHHHHHHHHHHHHHHHHHHHHHHHHHHHTT--SHHHHHHHHHHHHHHHHT-S--EEEEESSSEEEEEE--TT-TTSSS--

pLDDT: mean 84.23, std 14.72, range [31.25, 98.0]

Radius of gyration: 35.39 Å; chains: 1; bounding box: 87×38×94 Å

InterPro domains:
  IPR031623 Archaeal histidine kinase, 4TM domain [PF16926] (25-137)

Sequence (218 aa):
MDVRDISAGGIMGAGFVLVVLQLFQGVQQLDGFEGTDLYVVFAVETLPFVVISMALMYVGSWLFTGSEVDDELPRVVAWAAGSVALFGSLAALLVFSLQVTLAGETLEQAPFVVVNLVTVGALAGVLVGIYDARSRIHQRDLEHERDRVEQFANKAADINNYGRALNRSESVEEISSLCLEAMQTFLGLTDLVFAVVDEEIQLVDDTTVGVDQAVQET

Foldseek 3Di:
DDPQLVLLVVQLVQLVVLLVVLVVVLVVVLPPDDDPVNVVCSVPQRVVLNVLSVVSNVSSVVSNVDDLQRVLSVQLSVLLVVLLVVLLVVLVVVQVVCCVVVVRPCPVCSVSSNSSSSSVSNSVSNVVSVVVSVVVVVVVVVVVVVVVVVVVVVLVVLVVVLVVQCVVDPDPVSNVVSVQVNCCVNVVNPWDWDWDDDPHIDGDDTPDPDPPPDPPPD